Protein AF-A0A1V9X7P8-F1 (afdb_monomer)

Sequence (241 aa):
MTQGALEFGATEGKVNGVKNEVTIDDLRVKDIDGRLDGHELAVIGTHVDRRVIPGFMYRVRVTGSPDYLFDGQAMLLESVGRGYGKRITFESESYNEPRNYFYSDTAPEGYAFAPIAIRVGDQLDILPISGAAHGEKSCGRLQVINLTRPQHEIAMWLGDDSRTLWKSFEVHFTAKVLSATDLLLSCRVRSWTSIDCVGVCHVVRKRSSKRAEIDHVDLKAGSCLAGFRLVPPSSRHHHHL

Mean predicted aligned error: 9.69 Å

Radius of gyration: 25.54 Å; Cα contacts (8 Å, |Δi|>4): 514; chains: 1; bounding box: 53×63×97 Å

Foldseek 3Di:
DDDDDDDDDDDDDPDPDPPPPCDPVNVLVVQLVVQADQQWWFQAFQDGRPVPDAQFWWWKDQGPDPDTPPNRDTFGFQDFDDDRFTWTATDDPDPVDRPRIDTQHPRNNGMIIQTDQDDQFAKWFKAFDPPDPPPRDGFFMKGFHFFPDGKHWPDWDADPVSQKIKTKIWGKTKIATQQGHVVVVVLVHHHRDIFIFTWIWMWMDHNPDSHIHTAKTQTDPPGSSHRIIIGHPDPDPPPDD

Organism: NCBI:txid418985

Solvent-accessible surface area (backbone atoms only — not comparable to full-atom values): 13587 Å² total; per-residue (Å²): 139,79,91,84,89,82,88,81,86,82,83,84,77,86,75,86,76,81,82,77,81,76,48,74,65,59,55,51,51,58,58,37,59,79,60,50,58,100,43,43,39,58,28,36,37,73,50,62,40,87,81,76,50,63,22,40,30,30,28,38,27,42,38,91,50,94,52,42,46,76,87,58,44,68,39,42,28,65,41,75,44,76,73,57,55,23,41,40,32,36,62,53,97,45,86,91,65,64,73,43,56,52,43,28,47,74,45,91,55,15,33,33,35,33,48,52,85,79,53,71,68,46,56,32,26,33,24,54,49,91,88,54,99,70,58,86,49,69,36,28,30,33,29,29,70,40,72,75,49,83,34,31,79,76,47,74,48,67,42,97,81,71,50,31,41,37,38,32,24,42,41,34,31,33,28,35,25,70,39,53,37,74,70,32,45,75,66,71,42,49,57,70,41,75,44,61,43,38,30,40,37,32,33,37,26,46,68,93,45,72,52,47,40,63,61,35,29,48,39,36,87,86,25,82,54,46,67,31,30,36,28,58,60,78,81,73,77,80,78,79,126

Secondary structure (DSSP, 8-state):
-----------------------HHHHHHHHHHTTS-TT-EEEETTEE-TT--TTSEEEEEETTSS-BSGGG--EEEEEE-SSSS-EEEE--S-SSS---EEETTSSTT-EEEEEESS-TT-EEEEEEPBTBTTTT---EEEEEEEE-S--EEEEEEE-TTSS-EEEEEEEEEEEEEEEE-HHHHHTT--TT-EEEEEEEEEEEE-TT-SS-EEEEEEEPTTSTTTTEEEEPPP-------

pLDDT: mean 83.91, std 20.0, range [29.44, 98.5]

Structure (mmCIF, N/CA/C/O backbone):
data_AF-A0A1V9X7P8-F1
#
_entry.id   AF-A0A1V9X7P8-F1
#
loop_
_atom_site.group_PDB
_atom_site.id
_atom_site.type_symbol
_atom_site.label_atom_id
_atom_site.label_alt_id
_atom_site.label_comp_id
_atom_site.label_asym_id
_atom_site.label_entity_id
_atom_site.label_seq_id
_atom_site.pdbx_PDB_ins_code
_atom_site.Cartn_x
_atom_site.Cartn_y
_atom_site.Cartn_z
_atom_site.occupancy
_atom_site.B_iso_or_equiv
_atom_site.auth_seq_id
_atom_site.auth_comp_id
_atom_site.auth_asym_id
_atom_site.auth_atom_id
_atom_site.pdbx_PDB_model_num
ATOM 1 N N . MET A 1 1 ? -2.785 -40.661 70.568 1.00 33.31 1 MET A N 1
ATOM 2 C CA . MET A 1 1 ? -2.949 -41.854 69.708 1.00 33.31 1 MET A CA 1
ATOM 3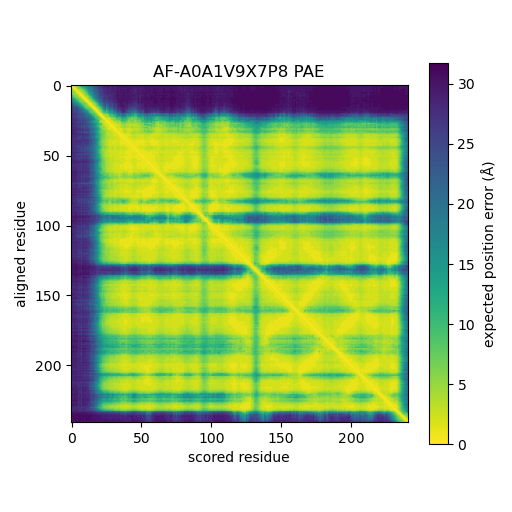 C C . MET A 1 1 ? -4.419 -42.242 69.808 1.00 33.31 1 MET A C 1
ATOM 5 O O . MET A 1 1 ? -4.857 -42.412 70.930 1.00 33.31 1 MET A O 1
ATOM 9 N N . THR A 1 2 ? -5.269 -42.263 68.783 1.00 34.16 2 THR A N 1
ATOM 10 C CA . THR A 1 2 ? -5.091 -42.225 67.321 1.00 34.16 2 THR A CA 1
ATOM 11 C C . THR A 1 2 ? -6.438 -41.796 66.709 1.00 34.16 2 THR A C 1
ATOM 13 O O . THR A 1 2 ? -7.486 -42.086 67.279 1.00 34.16 2 THR A O 1
ATOM 16 N N . GLN A 1 3 ? -6.397 -41.082 65.581 1.00 30.41 3 GLN A N 1
ATOM 17 C CA . GLN A 1 3 ? -7.548 -40.700 64.753 1.00 30.41 3 GLN A CA 1
ATOM 18 C C . GLN A 1 3 ? -8.226 -41.926 64.115 1.00 30.41 3 GLN A C 1
ATOM 20 O O . GLN A 1 3 ? -7.547 -42.889 63.768 1.00 30.41 3 GLN A O 1
ATOM 25 N N . GLY A 1 4 ? -9.537 -41.832 63.877 1.00 31.55 4 GLY A N 1
ATOM 26 C CA . GLY A 1 4 ? -10.282 -42.676 62.941 1.00 31.55 4 GLY A CA 1
ATOM 27 C C . GLY A 1 4 ? -11.172 -41.787 62.074 1.00 31.55 4 GLY A C 1
ATOM 28 O O . GLY A 1 4 ? -12.122 -41.193 62.578 1.00 31.55 4 GLY A O 1
ATOM 29 N N . ALA A 1 5 ? -10.806 -41.640 60.802 1.00 32.22 5 ALA A N 1
ATOM 30 C CA . ALA A 1 5 ? -11.560 -40.917 59.785 1.00 32.22 5 ALA A CA 1
ATOM 31 C C . ALA A 1 5 ? -12.696 -41.794 59.229 1.00 32.22 5 ALA A C 1
ATOM 33 O O . ALA A 1 5 ? -12.523 -43.002 59.076 1.00 32.22 5 ALA A O 1
ATOM 34 N N . LEU A 1 6 ? -13.829 -41.175 58.899 1.00 32.50 6 LEU A N 1
ATOM 35 C CA . LEU A 1 6 ? -14.902 -41.765 58.098 1.00 32.50 6 LEU A CA 1
ATOM 36 C C . LEU A 1 6 ? -15.114 -40.875 56.869 1.00 32.50 6 LEU A C 1
ATOM 38 O O . LEU A 1 6 ? -15.345 -39.671 56.988 1.00 32.50 6 LEU A O 1
ATOM 42 N N . GLU A 1 7 ? -14.945 -41.492 55.704 1.00 30.88 7 GLU A N 1
ATOM 43 C CA . GLU A 1 7 ? -15.006 -40.899 54.372 1.00 30.88 7 GLU A CA 1
ATOM 44 C C . GLU A 1 7 ? -16.448 -40.560 53.969 1.00 30.88 7 GLU A C 1
ATOM 46 O O . GLU A 1 7 ? -17.364 -41.358 54.167 1.00 30.88 7 GLU A O 1
ATOM 51 N N . PHE A 1 8 ? -16.642 -39.401 53.335 1.00 33.66 8 PHE A N 1
ATOM 52 C CA . PHE A 1 8 ? -17.863 -39.077 52.598 1.00 33.66 8 PHE A CA 1
ATOM 53 C C . PHE A 1 8 ? -17.561 -39.137 51.100 1.00 33.66 8 PHE A C 1
ATOM 55 O O . PHE A 1 8 ? -16.751 -38.365 50.587 1.00 33.66 8 PHE A O 1
ATOM 62 N N . GLY A 1 9 ? -18.203 -40.083 50.413 1.00 30.05 9 GLY A N 1
ATOM 63 C CA . GLY A 1 9 ? -18.074 -40.281 48.973 1.00 30.05 9 GLY A CA 1
ATOM 64 C C . GLY A 1 9 ? -18.600 -39.082 48.185 1.00 30.05 9 GLY A C 1
ATOM 65 O O . GLY A 1 9 ? -19.739 -38.652 48.364 1.00 30.05 9 GLY A O 1
ATOM 66 N N . ALA A 1 10 ? -17.764 -38.556 47.291 1.00 30.95 10 ALA A N 1
ATOM 67 C CA . ALA A 1 10 ? -18.152 -37.551 46.316 1.00 30.95 10 ALA A CA 1
ATOM 68 C C . ALA A 1 10 ? -18.908 -38.222 45.159 1.00 30.95 10 ALA A C 1
ATOM 70 O O . ALA A 1 10 ? -18.344 -39.009 44.401 1.00 30.95 10 ALA A O 1
ATOM 71 N N . THR A 1 11 ? -20.191 -37.906 45.001 1.00 36.59 11 THR A N 1
ATOM 72 C CA . THR A 1 11 ? -20.933 -38.187 43.768 1.00 36.59 11 THR A CA 1
ATOM 73 C C . THR A 1 11 ? -20.514 -37.186 42.692 1.00 36.59 11 THR A C 1
ATOM 75 O O . THR A 1 11 ? -20.880 -36.012 42.753 1.00 36.59 11 THR A O 1
ATOM 78 N N . GLU A 1 12 ? -19.749 -37.651 41.704 1.00 32.97 12 GLU A N 1
ATOM 79 C CA . GLU A 1 12 ? -19.421 -36.901 40.489 1.00 32.97 12 GLU A CA 1
ATOM 80 C C . GLU A 1 12 ? -20.670 -36.709 39.614 1.00 32.97 12 GLU A C 1
ATOM 82 O O . GLU A 1 12 ? -21.075 -37.585 38.850 1.00 32.97 12 GLU A O 1
ATOM 87 N N . GLY A 1 13 ? -21.273 -35.523 39.686 1.00 33.22 13 GLY A N 1
ATOM 88 C CA . GLY A 1 13 ? -22.162 -35.030 38.640 1.00 33.22 13 GLY A CA 1
ATOM 89 C C . GLY A 1 13 ? -21.337 -34.472 37.481 1.00 33.22 13 GLY A C 1
ATOM 90 O O . GLY A 1 13 ? -20.877 -33.334 37.542 1.00 33.22 13 GLY A O 1
ATOM 91 N N . LYS A 1 14 ? -21.154 -35.250 36.406 1.00 34.31 14 LYS A N 1
ATOM 92 C CA . LYS A 1 14 ? -20.635 -34.738 35.126 1.00 34.31 14 LYS A CA 1
ATOM 93 C C . LYS A 1 14 ? -21.666 -33.801 34.492 1.00 34.31 14 LYS A C 1
ATOM 95 O O . LYS A 1 14 ? -22.560 -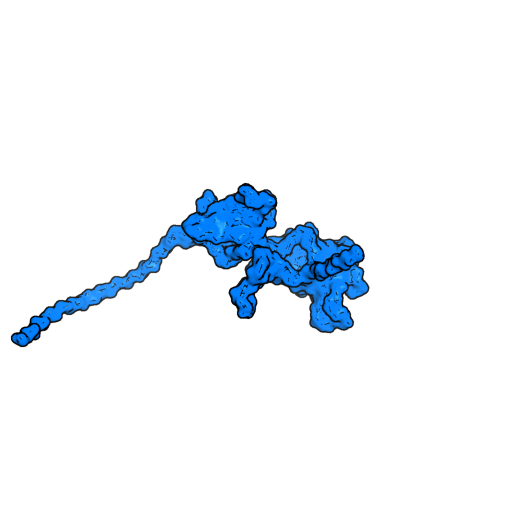34.239 33.773 1.00 34.31 14 LYS A O 1
ATOM 100 N N . VAL A 1 15 ? -21.520 -32.502 34.733 1.00 38.62 15 VAL A N 1
ATOM 101 C CA . VAL A 1 15 ? -22.172 -31.465 33.929 1.00 38.62 15 VAL A CA 1
ATOM 102 C C . VAL A 1 15 ? -21.296 -31.223 32.701 1.00 38.62 15 VAL A C 1
ATOM 104 O O . VAL A 1 15 ? -20.232 -30.615 32.793 1.00 38.62 15 VAL A O 1
ATOM 107 N N . ASN A 1 16 ? -21.736 -31.714 31.541 1.00 37.78 16 ASN A N 1
ATOM 108 C CA . ASN A 1 16 ? -21.173 -31.331 30.246 1.00 37.78 16 ASN A CA 1
ATOM 109 C C . ASN A 1 16 ? -21.500 -29.852 29.985 1.00 37.78 16 ASN A C 1
ATOM 111 O O . ASN A 1 16 ? -22.535 -29.519 29.412 1.00 37.78 16 ASN A O 1
ATOM 115 N N . GLY A 1 17 ? -20.630 -28.956 30.447 1.00 35.34 17 GLY A N 1
ATOM 116 C CA . GLY A 1 17 ? -20.721 -27.530 30.167 1.00 35.34 17 GLY A CA 1
ATOM 117 C C . GLY A 1 17 ? -20.281 -27.231 28.738 1.00 35.34 17 GLY A C 1
ATOM 118 O O . GLY A 1 17 ? -19.088 -27.112 28.469 1.00 35.34 17 GLY A O 1
ATOM 119 N N . VAL A 1 18 ? -21.234 -27.060 27.823 1.00 44.12 18 VAL A N 1
ATOM 120 C CA . VAL A 1 18 ? -20.979 -26.342 26.568 1.00 44.12 18 VAL A CA 1
ATOM 121 C C . VAL A 1 18 ? -20.842 -24.861 26.925 1.00 44.12 18 VAL A C 1
ATOM 123 O O . VAL A 1 18 ? -21.832 -24.140 27.018 1.00 44.12 18 VAL A O 1
ATOM 126 N N . LYS A 1 19 ? -19.614 -24.398 27.177 1.00 42.41 19 LYS A N 1
ATOM 127 C CA . LYS A 1 19 ? -19.312 -22.964 27.271 1.00 42.41 19 LYS A CA 1
ATOM 128 C C . LYS A 1 19 ? -19.236 -22.375 25.864 1.00 42.41 19 LYS A C 1
ATOM 130 O O . LYS A 1 19 ? -18.156 -22.255 25.302 1.00 42.41 19 LYS A O 1
ATOM 135 N N . ASN A 1 20 ? -20.383 -21.991 25.319 1.00 46.31 20 ASN A N 1
ATOM 136 C CA . ASN A 1 20 ? -20.441 -21.040 24.211 1.00 46.31 20 ASN A CA 1
ATOM 137 C C . ASN A 1 20 ? -20.837 -19.664 24.767 1.00 46.31 20 ASN A C 1
ATOM 139 O O . ASN A 1 20 ? -21.919 -19.158 24.481 1.00 46.31 20 ASN A O 1
ATOM 143 N N . GLU A 1 21 ? -19.977 -19.070 25.598 1.00 47.59 21 GLU A N 1
ATOM 144 C CA . GLU A 1 21 ? -20.062 -17.635 25.889 1.00 47.59 21 GLU A CA 1
ATOM 145 C C . GLU A 1 21 ? -19.500 -16.898 24.672 1.00 47.59 21 GLU A C 1
ATOM 147 O O . GLU A 1 21 ? -18.290 -16.772 24.504 1.00 47.59 21 GLU A O 1
ATOM 152 N N . VAL A 1 22 ? -20.387 -16.481 23.768 1.00 54.56 22 VAL A N 1
ATOM 153 C CA . VAL A 1 22 ? -20.023 -15.559 22.690 1.00 54.56 22 VAL A CA 1
ATOM 154 C C . VAL A 1 22 ? -19.861 -14.181 23.325 1.00 54.56 22 VAL A C 1
ATOM 156 O O . VAL A 1 22 ? -20.812 -13.658 23.910 1.00 54.56 22 VAL A O 1
ATOM 159 N N . THR A 1 23 ? -18.666 -13.597 23.243 1.00 66.38 23 THR A N 1
ATOM 160 C CA . THR A 1 23 ? -18.420 -12.264 23.806 1.00 66.38 23 THR A CA 1
ATOM 161 C C . THR A 1 23 ? -19.119 -11.217 22.934 1.00 66.38 23 THR A C 1
ATOM 163 O O . THR A 1 23 ? -19.259 -11.403 21.726 1.00 66.38 23 THR A O 1
ATOM 166 N N . ILE A 1 24 ? -19.547 -10.090 23.513 1.00 66.56 24 ILE A N 1
ATOM 167 C CA . ILE A 1 24 ? -20.148 -8.975 22.754 1.00 66.56 24 ILE A CA 1
ATOM 168 C C . ILE A 1 24 ? -19.246 -8.561 21.580 1.00 66.56 24 ILE A C 1
ATOM 170 O O . ILE A 1 24 ? -19.739 -8.338 20.477 1.00 66.56 24 ILE A O 1
ATOM 174 N N . ASP A 1 25 ? -17.930 -8.534 21.787 1.00 68.62 25 ASP A N 1
ATOM 175 C CA . ASP A 1 25 ? -16.967 -8.219 20.731 1.00 68.62 25 ASP A CA 1
ATOM 176 C C . ASP A 1 25 ? -16.959 -9.264 19.603 1.00 68.62 25 ASP A C 1
ATOM 178 O O . ASP A 1 25 ? -16.873 -8.881 18.442 1.00 68.62 25 ASP A O 1
ATOM 182 N N . ASP A 1 26 ? -17.157 -10.555 19.889 1.00 72.62 26 ASP A N 1
ATOM 183 C CA . ASP A 1 26 ? -17.216 -11.597 18.851 1.00 72.62 26 ASP A CA 1
ATOM 184 C C . ASP A 1 26 ? -18.435 -11.418 17.932 1.00 72.62 26 ASP A C 1
ATOM 186 O O . ASP A 1 26 ? -18.369 -11.700 16.734 1.00 72.62 26 ASP A O 1
ATOM 190 N N . LEU A 1 27 ? -19.558 -10.938 18.479 1.00 74.88 27 LEU A N 1
ATOM 191 C CA . LEU A 1 27 ? -20.749 -10.606 17.690 1.00 74.88 27 LEU A CA 1
ATOM 192 C C . LEU A 1 27 ? -20.509 -9.372 16.819 1.00 74.88 27 LEU A C 1
ATOM 194 O O . LEU A 1 27 ? -20.860 -9.379 15.642 1.00 74.88 27 LEU A O 1
ATOM 198 N N . ARG A 1 28 ? -19.872 -8.337 17.379 1.00 78.31 28 ARG A N 1
ATOM 199 C CA . ARG A 1 28 ? -19.536 -7.105 16.650 1.00 78.31 28 ARG A CA 1
ATOM 200 C C . ARG A 1 28 ? -18.539 -7.354 15.523 1.00 78.31 28 ARG A C 1
ATOM 202 O O . ARG A 1 28 ? -18.688 -6.772 14.455 1.00 78.31 28 ARG A O 1
ATOM 209 N N . VAL A 1 29 ? -17.562 -8.236 15.740 1.00 82.38 29 VAL A N 1
ATOM 210 C CA . VAL A 1 29 ? -16.584 -8.640 14.718 1.00 82.38 29 VAL A CA 1
ATOM 211 C C . VAL A 1 29 ? -17.271 -9.362 13.557 1.00 82.38 29 VAL A C 1
ATOM 213 O O . VAL A 1 29 ? -17.059 -9.016 12.401 1.00 82.38 29 VAL A O 1
ATOM 216 N N . LYS A 1 30 ? -18.179 -10.303 13.839 1.00 83.50 30 LYS A N 1
ATOM 217 C CA . LYS A 1 30 ? -18.940 -10.977 12.772 1.00 83.50 30 LYS A CA 1
ATOM 218 C C . LYS A 1 30 ? -19.823 -10.013 11.975 1.00 83.50 30 LYS A C 1
ATOM 220 O O . LYS A 1 30 ? -19.965 -10.172 10.767 1.00 83.50 30 LYS A O 1
ATOM 225 N N . ASP A 1 31 ? -20.418 -9.032 12.649 1.00 85.12 31 ASP A N 1
ATOM 226 C CA . ASP A 1 31 ? -21.278 -8.028 12.019 1.00 85.12 31 ASP A CA 1
ATOM 227 C C . ASP A 1 31 ? -20.491 -7.029 11.152 1.00 85.12 31 ASP A C 1
ATOM 229 O O . ASP A 1 31 ? -20.930 -6.657 10.061 1.00 85.12 31 ASP A O 1
ATOM 233 N N . ILE A 1 32 ? -19.308 -6.583 11.595 1.00 89.50 32 ILE A N 1
ATOM 234 C CA . ILE A 1 32 ? -18.446 -5.732 10.763 1.00 89.50 32 ILE A CA 1
ATOM 235 C C . ILE A 1 32 ? -17.902 -6.504 9.555 1.00 89.50 32 ILE A C 1
ATOM 237 O O . ILE A 1 32 ? -17.960 -5.964 8.455 1.00 89.50 32 ILE A O 1
ATOM 241 N N . ASP A 1 33 ? -17.480 -7.764 9.713 1.00 84.81 33 ASP A N 1
ATOM 242 C CA . ASP A 1 33 ? -16.908 -8.574 8.625 1.00 84.81 33 ASP A CA 1
ATOM 243 C C . ASP A 1 33 ? -17.871 -8.741 7.438 1.00 84.81 33 ASP A C 1
ATOM 245 O O . ASP A 1 33 ? -17.445 -8.728 6.285 1.00 84.81 33 ASP A O 1
ATOM 249 N N . GLY A 1 34 ? -19.183 -8.817 7.691 1.00 87.06 34 GLY A N 1
ATOM 250 C CA . GLY A 1 34 ? -20.205 -8.864 6.638 1.00 87.06 34 GLY A CA 1
ATOM 251 C C . GLY A 1 34 ? -20.359 -7.570 5.822 1.00 87.06 34 GLY A C 1
ATOM 252 O O . GLY A 1 34 ? -21.093 -7.558 4.835 1.00 87.06 34 GLY A O 1
ATOM 253 N N . ARG A 1 35 ? -19.699 -6.479 6.231 1.00 90.25 35 ARG A N 1
ATOM 254 C CA . ARG A 1 35 ? -19.783 -5.131 5.636 1.00 90.25 35 ARG A CA 1
ATOM 255 C C . ARG A 1 35 ? -18.434 -4.603 5.126 1.00 90.25 35 ARG A C 1
ATOM 257 O O . ARG A 1 35 ? -18.351 -3.441 4.706 1.00 90.25 35 ARG A O 1
ATOM 264 N N . LEU A 1 36 ? -17.386 -5.422 5.201 1.00 93.81 36 LEU A N 1
ATOM 265 C CA . LEU A 1 36 ? -16.057 -5.113 4.682 1.00 93.81 36 LEU A CA 1
ATOM 266 C C . LEU A 1 36 ? -15.921 -5.567 3.231 1.00 93.81 36 LEU A C 1
ATOM 268 O O . LEU A 1 36 ? -16.393 -6.639 2.849 1.00 93.81 36 LEU A O 1
ATOM 272 N N . ASP A 1 37 ? -15.197 -4.784 2.439 1.00 93.62 37 ASP A N 1
ATOM 273 C CA . ASP A 1 37 ? -14.683 -5.270 1.166 1.00 93.62 37 ASP A CA 1
ATOM 274 C C . ASP A 1 37 ? -13.518 -6.240 1.415 1.00 93.62 37 ASP A C 1
ATOM 276 O O . ASP A 1 37 ? -12.777 -6.114 2.386 1.00 93.62 37 ASP A O 1
ATOM 280 N N . GLY A 1 38 ? -13.268 -7.177 0.494 1.00 93.75 38 GLY A N 1
ATOM 281 C CA . GLY A 1 38 ? -12.248 -8.229 0.676 1.00 93.75 38 GLY A CA 1
ATOM 282 C C . GLY A 1 38 ? -10.786 -7.757 0.806 1.00 93.75 38 GLY A C 1
ATOM 283 O O . GLY A 1 38 ? -9.888 -8.584 0.953 1.00 93.75 38 GLY A O 1
ATOM 284 N N . HIS A 1 39 ? -10.522 -6.454 0.707 1.00 95.94 39 HIS A N 1
ATOM 285 C CA . HIS A 1 39 ? -9.210 -5.843 0.945 1.00 95.94 39 HIS A CA 1
ATOM 286 C C . HIS A 1 39 ? -9.116 -5.130 2.301 1.00 95.94 39 HIS A C 1
ATOM 288 O O . HIS A 1 39 ? -8.026 -4.722 2.699 1.00 95.94 39 HIS A O 1
ATOM 294 N N . GLU A 1 40 ? -10.240 -4.941 2.987 1.00 97.12 40 GLU A N 1
ATOM 295 C CA . GLU A 1 40 ? -10.336 -4.140 4.199 1.00 97.12 40 GLU A CA 1
ATOM 296 C C . GLU A 1 40 ? -10.154 -4.987 5.460 1.00 97.12 40 GLU A C 1
ATOM 298 O O . GLU A 1 40 ? -10.378 -6.198 5.477 1.00 97.12 40 GLU A O 1
ATOM 303 N N . LEU A 1 41 ? -9.718 -4.322 6.528 1.00 97.00 41 LEU A N 1
ATOM 304 C CA . LEU A 1 41 ? -9.404 -4.918 7.820 1.00 97.00 41 LEU A CA 1
ATOM 305 C C . LEU A 1 41 ? -10.305 -4.315 8.904 1.00 97.00 41 LEU A C 1
ATOM 307 O O . LEU A 1 41 ? -10.464 -3.092 8.966 1.00 97.00 41 LEU A O 1
ATOM 311 N N . ALA A 1 42 ? -10.865 -5.166 9.763 1.00 96.50 42 ALA A N 1
ATOM 312 C CA . ALA A 1 42 ? -11.811 -4.768 10.801 1.00 96.50 42 ALA A CA 1
ATOM 313 C C . ALA A 1 42 ? -11.131 -4.050 11.979 1.00 96.50 42 ALA A C 1
ATOM 315 O O . ALA A 1 42 ? -10.165 -4.551 12.562 1.00 96.50 42 ALA A O 1
ATOM 316 N N . VAL A 1 43 ? -11.693 -2.916 12.406 1.00 96.56 43 VAL A N 1
ATOM 317 C CA . VAL A 1 43 ? -11.366 -2.269 13.686 1.00 96.56 43 VAL A CA 1
ATOM 318 C C . VAL A 1 43 ? -12.657 -1.824 14.372 1.00 96.56 43 VAL A C 1
ATOM 320 O O . VAL A 1 43 ? -13.348 -0.941 13.874 1.00 96.56 43 VAL A O 1
ATOM 323 N N . ILE A 1 44 ? -12.993 -2.422 15.518 1.00 94.69 44 ILE A N 1
ATOM 324 C CA . ILE A 1 44 ? -14.238 -2.143 16.249 1.00 94.69 44 ILE A CA 1
ATOM 325 C C . ILE A 1 44 ? -14.102 -2.470 17.736 1.00 94.69 44 ILE A C 1
ATOM 327 O O . ILE A 1 44 ? -13.696 -3.571 18.103 1.00 94.69 44 ILE A O 1
ATOM 331 N N . GLY A 1 45 ? -14.474 -1.534 18.611 1.00 91.00 45 GLY A N 1
ATOM 332 C CA . GLY A 1 45 ? -14.441 -1.765 20.056 1.00 91.00 45 GLY A CA 1
ATOM 333 C C . GLY A 1 45 ? -13.043 -2.177 20.517 1.00 91.00 45 GLY A C 1
ATOM 334 O O . GLY A 1 45 ? -12.069 -1.473 20.253 1.00 91.00 45 GLY A O 1
ATOM 335 N N . THR A 1 46 ? -12.919 -3.340 21.157 1.00 91.25 46 THR A N 1
ATOM 336 C CA . THR A 1 46 ? -11.609 -3.861 21.581 1.00 91.25 46 THR A CA 1
ATOM 337 C C . THR A 1 46 ? -10.843 -4.590 20.474 1.00 91.25 46 THR A C 1
ATOM 339 O O . THR A 1 46 ? -9.635 -4.821 20.615 1.00 91.25 46 THR A O 1
ATOM 342 N N . HIS A 1 47 ? -11.523 -4.932 19.378 1.00 92.94 47 HIS A N 1
ATOM 343 C CA . HIS A 1 47 ? -10.975 -5.691 18.270 1.00 92.94 47 HIS A CA 1
ATOM 344 C C . HIS A 1 47 ? -10.240 -4.789 17.276 1.00 92.94 47 HIS A C 1
ATOM 346 O O . HIS A 1 47 ? -10.760 -3.785 16.790 1.00 92.94 47 HIS A O 1
ATOM 352 N N . VAL A 1 48 ? -9.024 -5.201 16.936 1.00 95.94 48 VAL A N 1
ATOM 353 C CA . VAL A 1 48 ? -8.208 -4.646 15.857 1.00 95.94 48 VAL A CA 1
ATOM 354 C C . VAL A 1 48 ? -7.672 -5.851 15.096 1.00 95.94 48 VAL A C 1
ATOM 356 O O . VAL A 1 48 ? -7.008 -6.694 15.712 1.00 95.94 48 VAL A O 1
ATOM 359 N N . ASP A 1 49 ? -7.965 -5.958 13.797 1.00 96.44 49 ASP A N 1
ATOM 360 C CA . ASP A 1 49 ? -7.407 -7.020 12.955 1.00 96.44 49 ASP A CA 1
ATOM 361 C C . ASP A 1 49 ? -5.881 -7.040 13.135 1.00 96.44 49 ASP A C 1
ATOM 363 O O . ASP A 1 49 ? -5.211 -6.006 13.115 1.00 96.44 49 ASP A O 1
ATOM 367 N N . ARG A 1 50 ? -5.311 -8.232 13.340 1.00 95.50 50 ARG A N 1
ATOM 368 C CA . ARG A 1 50 ? -3.881 -8.417 13.642 1.00 95.50 50 ARG A CA 1
ATOM 369 C C . ARG A 1 50 ? -2.960 -7.900 12.535 1.00 95.50 50 ARG A C 1
ATOM 371 O O . ARG A 1 50 ? -1.780 -7.671 12.793 1.00 95.50 50 ARG A O 1
ATOM 378 N N . ARG A 1 51 ? -3.482 -7.733 11.320 1.00 96.50 51 ARG A N 1
ATOM 379 C CA . ARG A 1 51 ? -2.788 -7.134 10.181 1.00 96.50 51 ARG A CA 1
ATOM 380 C C . ARG A 1 51 ? -2.765 -5.607 10.261 1.00 96.50 51 ARG A C 1
ATOM 382 O O . ARG A 1 51 ? -1.915 -5.001 9.624 1.00 96.50 51 ARG A O 1
ATOM 389 N N . VAL A 1 52 ? -3.595 -4.949 11.069 1.00 97.88 52 VAL A N 1
ATOM 390 C CA . VAL A 1 52 ? -3.517 -3.495 11.294 1.00 97.88 52 VAL A CA 1
ATOM 391 C C . VAL A 1 52 ? -2.341 -3.189 12.224 1.00 97.88 52 VAL A C 1
ATOM 393 O O . VAL A 1 52 ? -2.445 -3.200 13.449 1.00 97.88 52 VAL A O 1
ATOM 396 N N . ILE A 1 53 ? -1.181 -2.935 11.618 1.00 96.75 53 ILE A N 1
ATOM 397 C CA . ILE A 1 53 ? 0.089 -2.722 12.320 1.00 96.75 53 ILE A CA 1
ATOM 398 C C . ILE A 1 53 ? 0.610 -1.300 12.078 1.00 96.75 53 ILE A C 1
ATOM 400 O O . ILE A 1 53 ? 0.612 -0.848 10.926 1.00 96.75 53 ILE A O 1
ATOM 404 N N . PRO A 1 54 ? 1.093 -0.607 13.130 1.00 97.25 54 PRO A N 1
ATOM 405 C CA . PRO A 1 54 ? 1.779 0.668 12.992 1.00 97.25 54 PRO A CA 1
ATOM 406 C C . PRO A 1 54 ? 2.985 0.642 12.048 1.00 97.25 54 PRO A C 1
ATOM 408 O O . PRO A 1 54 ? 3.719 -0.342 11.935 1.00 97.25 54 PRO A O 1
ATOM 411 N N . GLY A 1 55 ? 3.208 1.776 11.400 1.00 97.31 55 GLY A N 1
ATOM 412 C CA . GLY A 1 55 ? 4.233 2.004 10.397 1.00 97.31 55 GLY A CA 1
ATOM 413 C C . GLY A 1 55 ? 3.823 1.639 8.975 1.00 97.31 55 GLY A C 1
ATOM 414 O O . GLY A 1 55 ? 4.643 1.771 8.077 1.00 97.31 55 GLY A O 1
ATOM 415 N N . PHE A 1 56 ? 2.576 1.235 8.744 1.00 98.06 56 PHE A N 1
ATOM 416 C CA . PHE A 1 56 ? 2.014 1.032 7.406 1.00 98.06 56 PHE A CA 1
ATOM 417 C C . PHE A 1 56 ? 0.922 2.063 7.131 1.00 98.06 56 PHE A C 1
ATOM 419 O O . PHE A 1 56 ? 0.364 2.647 8.062 1.00 98.06 56 PHE A O 1
ATOM 426 N N . MET A 1 57 ? 0.646 2.310 5.853 1.00 97.88 57 MET A N 1
ATOM 427 C CA . MET A 1 57 ? -0.375 3.266 5.439 1.00 97.88 57 MET A CA 1
ATOM 428 C C . MET A 1 57 ? -1.722 2.580 5.262 1.00 97.88 57 MET A C 1
ATOM 430 O O . MET A 1 57 ? -1.802 1.491 4.690 1.00 97.88 57 MET A O 1
ATOM 434 N N . TYR A 1 58 ? -2.775 3.250 5.721 1.00 98.25 58 TYR A N 1
ATOM 435 C CA . TYR A 1 58 ? -4.149 2.801 5.554 1.00 98.25 58 TYR A CA 1
ATOM 436 C C . TYR A 1 58 ? -5.024 3.974 5.142 1.00 98.25 58 TYR A C 1
ATOM 438 O O . TYR A 1 58 ? -4.854 5.095 5.623 1.00 98.25 58 TYR A O 1
ATOM 446 N N . ARG A 1 59 ? -5.989 3.699 4.273 1.00 97.06 59 ARG A N 1
ATOM 447 C CA . ARG A 1 59 ? -7.150 4.555 4.066 1.00 97.06 59 ARG A CA 1
ATOM 448 C C . ARG A 1 59 ? -8.279 4.018 4.941 1.00 97.06 59 ARG A C 1
ATOM 450 O O . ARG A 1 59 ? -8.498 2.809 4.965 1.00 97.06 59 ARG A O 1
ATOM 457 N N . VAL A 1 60 ? -8.972 4.892 5.665 1.00 97.56 60 VAL A N 1
ATOM 458 C CA . VAL A 1 60 ? -9.958 4.477 6.675 1.00 97.56 60 VAL A CA 1
ATOM 459 C C . VAL A 1 60 ? -11.324 5.055 6.349 1.00 97.56 60 VAL A C 1
ATOM 461 O O . VAL A 1 60 ? -11.432 6.252 6.099 1.00 97.56 60 VAL A O 1
ATOM 464 N N . ARG A 1 61 ? -12.363 4.223 6.402 1.00 96.12 61 ARG A N 1
ATOM 465 C CA . ARG A 1 61 ? -13.765 4.661 6.372 1.00 96.12 61 ARG A CA 1
ATOM 466 C C . ARG A 1 61 ? -14.533 4.125 7.567 1.00 96.12 61 ARG A C 1
ATOM 468 O O . ARG A 1 61 ? -14.135 3.126 8.169 1.00 96.12 61 ARG A O 1
ATOM 475 N N . VAL A 1 62 ? -15.646 4.775 7.883 1.00 95.38 62 VAL A N 1
ATOM 476 C CA . VAL A 1 62 ? -16.633 4.217 8.813 1.00 95.38 62 VAL A CA 1
ATOM 477 C C . VAL A 1 62 ? -17.367 3.077 8.105 1.00 95.38 62 VAL A C 1
ATOM 479 O O . VAL A 1 62 ? -17.809 3.223 6.962 1.00 95.38 62 VAL A O 1
ATOM 482 N N . THR A 1 63 ? -17.481 1.918 8.752 1.00 93.06 63 THR A N 1
ATOM 483 C CA . THR A 1 63 ? -18.153 0.772 8.131 1.00 93.06 63 THR A CA 1
ATOM 484 C C . THR A 1 63 ? -19.636 1.073 7.918 1.00 93.06 63 THR A C 1
ATOM 486 O O . THR A 1 63 ? -20.287 1.690 8.754 1.00 93.06 63 THR A O 1
ATOM 489 N N . GLY A 1 64 ? -20.192 0.647 6.781 1.00 83.38 64 GLY A N 1
ATOM 490 C CA . GLY A 1 64 ? -21.584 0.942 6.417 1.00 83.38 64 GLY A CA 1
ATOM 491 C C . GLY A 1 64 ? -21.849 2.389 5.977 1.00 83.38 64 GLY A C 1
ATOM 492 O O . GLY A 1 64 ? -22.988 2.703 5.645 1.00 83.38 64 GLY A O 1
ATOM 493 N N . SER A 1 65 ? -20.821 3.244 5.921 1.00 87.12 65 SER A N 1
ATOM 494 C CA . SER A 1 65 ? -20.892 4.602 5.371 1.00 87.12 65 SER A CA 1
ATOM 495 C C . SER A 1 65 ? -19.936 4.764 4.173 1.00 87.12 65 SER A C 1
ATOM 497 O O . SER A 1 65 ? -18.900 4.086 4.123 1.00 87.12 65 SER A O 1
ATOM 499 N N . PRO A 1 66 ? -20.248 5.646 3.198 1.00 83.06 66 PRO A N 1
ATOM 500 C CA . PRO A 1 66 ? -19.274 6.110 2.208 1.00 83.06 66 PRO A CA 1
ATOM 501 C C . PRO A 1 66 ? -18.211 7.057 2.796 1.00 83.06 66 PRO A C 1
ATOM 503 O O . PRO A 1 66 ? -17.257 7.400 2.099 1.00 83.06 66 PRO A O 1
ATOM 506 N N . ASP A 1 67 ? -18.369 7.495 4.048 1.00 88.44 67 ASP A N 1
ATOM 507 C CA . ASP A 1 67 ? -17.511 8.504 4.661 1.00 88.44 67 ASP A CA 1
ATOM 508 C C . ASP A 1 67 ? -16.131 7.943 5.002 1.00 88.44 67 ASP A C 1
ATOM 510 O O . ASP A 1 67 ? -15.960 7.078 5.873 1.00 88.44 67 ASP A O 1
ATOM 514 N N . TYR A 1 68 ? -15.123 8.498 4.337 1.00 94.38 68 TYR A N 1
ATOM 515 C CA . TYR A 1 68 ? -13.730 8.279 4.679 1.00 94.38 68 TYR A CA 1
ATOM 516 C C . TYR A 1 68 ? -13.252 9.304 5.705 1.00 94.38 68 TYR A C 1
ATOM 518 O O . TYR A 1 68 ? -13.558 10.493 5.615 1.00 94.38 68 TYR A O 1
ATOM 526 N N . LEU A 1 69 ? -12.431 8.851 6.650 1.00 94.31 69 LEU A N 1
ATOM 527 C CA . LEU A 1 69 ? -11.645 9.754 7.482 1.00 94.31 69 LEU A CA 1
ATOM 528 C C . LEU A 1 69 ? -10.509 10.372 6.654 1.00 94.31 69 LEU A C 1
ATOM 530 O O . LEU A 1 69 ? -10.099 9.824 5.627 1.00 94.31 69 LEU A O 1
ATOM 534 N N . PHE A 1 70 ? -9.985 11.502 7.135 1.00 92.25 70 PHE A N 1
ATOM 535 C CA . PHE A 1 70 ? -8.818 12.184 6.558 1.00 92.25 70 PHE A CA 1
ATOM 536 C C . PHE A 1 70 ? -8.985 12.512 5.066 1.00 92.25 70 PHE A C 1
ATOM 538 O O . PHE A 1 70 ? -8.067 12.307 4.276 1.00 92.25 70 PHE A O 1
ATOM 545 N N . ASP A 1 71 ? -10.181 12.946 4.660 1.00 90.31 71 ASP A N 1
ATOM 546 C CA . ASP A 1 71 ? -10.513 13.286 3.269 1.00 90.31 71 ASP A CA 1
ATOM 547 C C . ASP A 1 71 ? -10.218 12.149 2.269 1.00 90.31 71 ASP A C 1
ATOM 549 O O . ASP A 1 71 ? -9.831 12.371 1.117 1.00 90.31 71 ASP A O 1
ATOM 553 N N . GLY A 1 72 ? -10.342 10.896 2.722 1.00 92.06 72 GLY A N 1
ATOM 554 C CA . GLY A 1 72 ? -10.043 9.721 1.903 1.00 92.06 72 GLY A CA 1
ATOM 555 C C . GLY A 1 72 ? -8.558 9.486 1.647 1.00 92.06 72 GLY A C 1
ATOM 556 O O . GLY A 1 72 ? -8.219 8.593 0.864 1.00 92.06 72 GLY A O 1
ATOM 557 N N . GLN A 1 73 ? -7.668 10.242 2.291 1.00 92.94 73 GLN A N 1
ATOM 558 C CA . GLN A 1 73 ? -6.230 10.064 2.148 1.00 92.94 73 GLN A CA 1
ATOM 559 C C . GLN A 1 73 ? -5.741 8.831 2.907 1.00 92.94 73 GLN A C 1
ATOM 561 O O . GLN A 1 73 ? -6.229 8.469 3.980 1.00 92.94 73 GLN A O 1
ATOM 566 N N . ALA A 1 74 ? -4.744 8.171 2.323 1.00 95.19 74 ALA A N 1
ATOM 567 C CA . ALA A 1 74 ? -4.025 7.101 2.989 1.00 95.19 74 ALA A CA 1
ATOM 568 C C . ALA A 1 74 ? -2.982 7.707 3.929 1.00 95.19 74 ALA A C 1
ATOM 570 O O . ALA A 1 74 ? -2.067 8.392 3.473 1.00 95.19 74 ALA A O 1
ATOM 571 N N . MET A 1 75 ? -3.099 7.416 5.220 1.00 95.81 75 MET A N 1
ATOM 572 C CA . MET A 1 75 ? -2.247 7.987 6.260 1.00 95.81 75 MET A CA 1
ATOM 573 C C . MET A 1 75 ? -1.420 6.885 6.926 1.00 95.81 75 MET A C 1
ATOM 575 O O . MET A 1 75 ? -1.880 5.749 7.076 1.00 95.81 75 MET A O 1
ATOM 579 N N . LEU A 1 76 ? -0.193 7.201 7.342 1.00 97.00 76 LEU A N 1
ATOM 580 C CA . LEU A 1 76 ? 0.637 6.300 8.144 1.00 97.00 76 LEU A CA 1
ATOM 581 C C . LEU A 1 76 ? 0.011 6.082 9.525 1.00 97.00 76 LEU A C 1
ATOM 583 O O . LEU A 1 76 ? -0.169 7.034 10.280 1.00 97.00 76 LEU A O 1
ATOM 587 N N . LEU A 1 77 ? -0.270 4.831 9.887 1.00 97.88 77 LEU A N 1
ATOM 588 C CA . LEU A 1 77 ? -0.683 4.480 11.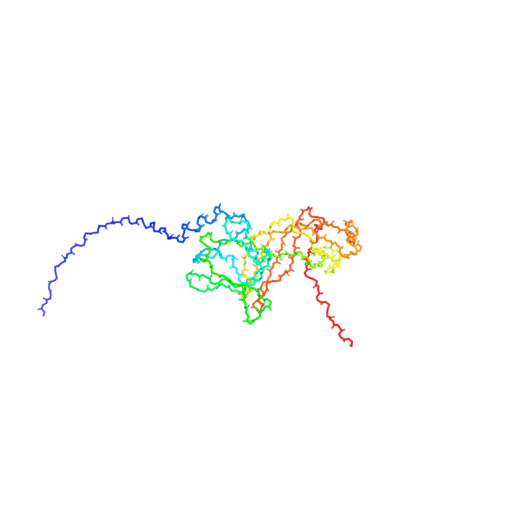244 1.00 97.88 77 LEU A CA 1
ATOM 589 C C . LEU A 1 77 ? 0.525 4.571 12.183 1.00 97.88 77 LEU A C 1
ATOM 591 O O . LEU A 1 77 ? 1.477 3.810 12.039 1.00 97.88 77 LEU A O 1
ATOM 595 N N . GLU A 1 78 ? 0.497 5.461 13.167 1.00 95.81 78 GLU A N 1
ATOM 596 C CA . GLU A 1 78 ? 1.602 5.648 14.113 1.00 95.81 78 GLU A CA 1
ATOM 597 C C . GLU A 1 78 ? 1.475 4.759 15.346 1.00 95.81 78 GLU A C 1
ATOM 599 O O . GLU A 1 78 ? 2.473 4.237 15.848 1.00 95.81 78 GLU A O 1
ATOM 604 N N . SER A 1 79 ? 0.255 4.586 15.860 1.00 95.75 79 SER A N 1
ATOM 605 C CA . SER A 1 79 ? 0.029 3.753 17.039 1.00 95.75 79 SER A CA 1
ATOM 606 C C . SER A 1 79 ? -1.401 3.234 17.159 1.00 95.75 79 SER A C 1
ATOM 608 O O . 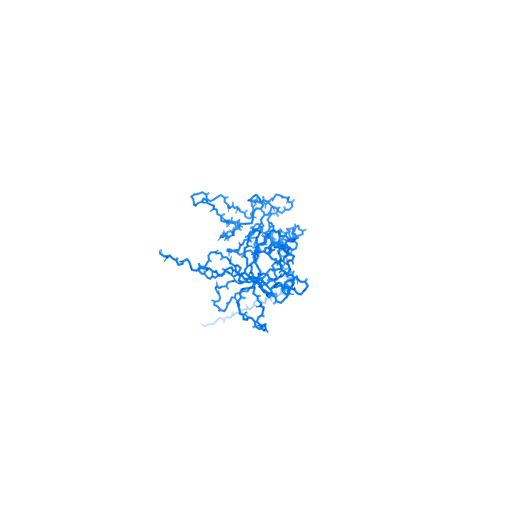SER A 1 79 ? -2.362 3.856 16.706 1.00 95.75 79 SER A O 1
ATOM 610 N N . VAL A 1 80 ? -1.515 2.085 17.827 1.00 97.00 80 VAL A N 1
ATOM 611 C CA . VAL A 1 80 ? -2.769 1.512 18.321 1.00 97.00 80 VAL A CA 1
ATOM 612 C C . VAL A 1 80 ? -2.674 1.481 19.844 1.00 97.00 80 VAL A C 1
ATOM 614 O O . VAL A 1 80 ? -1.819 0.800 20.416 1.00 97.00 80 VAL A O 1
ATOM 617 N N . GLY A 1 81 ? -3.512 2.276 20.500 1.00 94.00 81 GLY A N 1
ATOM 618 C CA . GLY A 1 81 ? -3.545 2.427 21.949 1.00 94.00 81 GLY A CA 1
ATOM 619 C C . GLY A 1 81 ? -3.980 1.153 22.674 1.00 94.00 81 GLY A C 1
ATOM 620 O O . GLY A 1 81 ? -4.585 0.248 22.105 1.00 94.00 81 GLY A O 1
ATOM 621 N N . ARG A 1 82 ? -3.681 1.087 23.972 1.00 90.31 82 ARG A N 1
ATOM 622 C CA . ARG A 1 82 ? -4.167 0.027 24.873 1.00 90.31 82 ARG A CA 1
ATOM 623 C C . ARG A 1 82 ? -5.539 0.416 25.449 1.00 90.31 82 ARG A C 1
ATOM 625 O O . ARG A 1 82 ? -5.917 1.577 25.373 1.00 90.31 82 ARG A O 1
ATOM 632 N N . GLY A 1 83 ? -6.248 -0.534 26.066 1.00 85.75 83 GLY A N 1
ATOM 633 C CA . GLY A 1 83 ? -7.562 -0.300 26.694 1.00 85.75 83 GLY A CA 1
ATOM 634 C C . GLY A 1 83 ? -8.734 -0.909 25.921 1.00 85.75 83 GLY A C 1
ATOM 635 O O . GLY A 1 83 ? -8.503 -1.705 25.011 1.00 85.75 83 GLY A O 1
ATOM 636 N N . TYR A 1 84 ? -9.968 -0.578 26.315 1.00 82.25 84 TYR A N 1
ATOM 637 C CA . TYR A 1 84 ? -11.191 -1.086 25.680 1.00 82.25 84 TYR A CA 1
ATOM 638 C C . TYR A 1 84 ? -11.449 -0.374 24.343 1.00 82.25 84 TYR A C 1
ATOM 640 O O . TYR A 1 84 ? -11.311 -1.004 23.300 1.00 82.25 84 TYR A O 1
ATOM 648 N N . GLY A 1 85 ? -11.668 0.943 24.360 1.00 88.12 85 GLY A N 1
ATOM 649 C CA . GLY A 1 85 ? -11.578 1.789 23.168 1.00 88.12 85 GLY A CA 1
ATOM 650 C C . GLY A 1 85 ? -10.118 2.038 22.798 1.00 88.12 85 GLY A C 1
ATOM 651 O O . GLY A 1 85 ? -9.390 2.739 23.508 1.00 88.12 85 GLY A O 1
ATOM 652 N N . LYS A 1 86 ? -9.646 1.442 21.701 1.00 94.06 86 LYS A N 1
ATOM 653 C CA . LYS A 1 86 ? -8.273 1.619 21.218 1.00 94.06 86 LYS A CA 1
ATOM 654 C C . LYS A 1 86 ? -8.157 2.999 20.588 1.00 94.06 86 LYS A C 1
ATOM 656 O O . LYS A 1 86 ? -8.813 3.282 19.589 1.00 94.06 86 LYS A O 1
ATOM 661 N N . ARG A 1 87 ? -7.282 3.846 21.129 1.00 95.75 87 ARG A N 1
ATOM 662 C CA . ARG A 1 87 ? -6.910 5.099 20.462 1.00 95.75 87 ARG A CA 1
ATOM 663 C C . ARG A 1 87 ? -6.074 4.784 19.224 1.00 95.75 87 ARG A C 1
ATOM 665 O O . ARG A 1 87 ? -4.929 4.357 19.357 1.00 95.75 87 ARG A O 1
ATOM 672 N N . ILE A 1 88 ? -6.621 5.003 18.040 1.00 97.44 88 ILE A N 1
ATOM 673 C CA . ILE A 1 88 ? -5.917 4.842 16.771 1.00 97.44 88 ILE A CA 1
ATOM 674 C C . ILE A 1 88 ? -5.339 6.195 16.379 1.00 97.44 88 ILE A C 1
ATOM 676 O O . ILE A 1 88 ? -6.086 7.162 16.273 1.00 97.44 88 ILE A O 1
ATOM 680 N N . THR A 1 89 ? -4.023 6.272 16.185 1.00 95.94 89 THR A N 1
ATOM 681 C CA . THR A 1 89 ? -3.333 7.531 15.858 1.00 95.94 89 THR A CA 1
ATOM 682 C C . THR A 1 89 ? -2.605 7.402 14.531 1.00 95.94 89 THR A C 1
ATOM 684 O O . THR A 1 89 ? -1.806 6.483 14.360 1.00 95.94 89 THR A O 1
ATOM 687 N N . PHE A 1 90 ? -2.869 8.332 13.622 1.00 96.12 90 PHE A N 1
ATOM 688 C CA . PHE A 1 90 ? -2.244 8.467 12.314 1.00 96.12 90 PHE A CA 1
ATOM 689 C C . PHE A 1 90 ? -1.303 9.671 12.275 1.00 96.12 90 PHE A C 1
ATOM 691 O O . PHE A 1 90 ? -1.406 10.576 13.104 1.00 96.12 90 PHE A O 1
ATOM 698 N N . GLU A 1 91 ? -0.402 9.679 11.292 1.00 92.94 91 GLU A N 1
ATOM 699 C CA . GLU A 1 91 ? 0.517 10.794 11.076 1.00 92.94 91 GLU A CA 1
ATOM 700 C C . GLU A 1 91 ? -0.235 12.115 10.908 1.00 92.94 91 GLU A C 1
ATOM 702 O O . GLU A 1 91 ? -1.335 12.169 10.357 1.00 92.94 91 GLU A O 1
ATOM 707 N N . SER A 1 92 ? 0.366 13.191 11.399 1.00 86.62 92 SER A N 1
ATOM 708 C CA . SER A 1 92 ? -0.189 14.541 11.386 1.00 86.62 92 SER A CA 1
ATOM 709 C C . SER A 1 92 ? 0.914 15.525 11.023 1.00 86.62 92 SER A C 1
ATOM 711 O O . SER A 1 92 ? 2.044 15.391 11.487 1.00 86.62 92 SER A O 1
ATOM 713 N N . GLU A 1 93 ? 0.584 16.540 10.228 1.00 76.44 93 GLU A N 1
ATOM 714 C CA . GLU A 1 93 ? 1.512 17.631 9.902 1.00 76.44 93 GLU A CA 1
ATOM 715 C C . GLU A 1 93 ? 1.779 18.535 11.119 1.00 76.44 93 GLU A C 1
ATOM 717 O O . GLU A 1 93 ? 2.847 19.133 11.245 1.00 76.44 93 GLU A O 1
ATOM 722 N N . SER A 1 94 ? 0.819 18.608 12.049 1.00 69.88 94 SER A N 1
ATOM 723 C CA . SER A 1 94 ? 0.949 19.347 13.305 1.00 69.88 94 SER A CA 1
ATOM 724 C C . SER A 1 94 ? 1.443 18.432 14.422 1.00 69.88 94 SER A C 1
ATOM 726 O O . SER A 1 94 ? 0.735 17.508 14.832 1.00 69.88 94 SER A O 1
ATOM 728 N N . TYR A 1 95 ? 2.637 18.730 14.943 1.00 60.78 95 TYR A N 1
ATOM 729 C CA . TYR A 1 95 ? 3.211 18.064 16.118 1.00 60.78 95 TYR A CA 1
ATOM 730 C C . TYR A 1 95 ? 2.5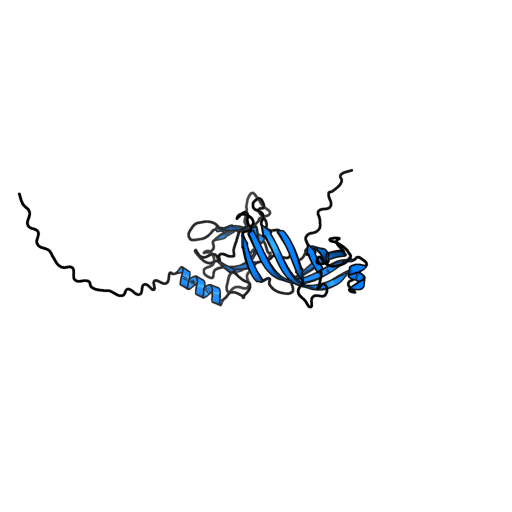55 18.500 17.436 1.00 60.78 95 TYR A C 1
ATOM 732 O O . TYR A 1 95 ? 2.525 17.723 18.388 1.00 60.78 95 TYR A O 1
ATOM 740 N N . ASN A 1 96 ? 2.034 19.730 17.501 1.00 58.94 96 ASN A N 1
ATOM 741 C CA . ASN A 1 96 ? 1.529 20.319 18.747 1.00 58.94 96 ASN A CA 1
ATOM 742 C C . ASN A 1 96 ? 0.047 20.003 18.993 1.00 58.94 96 ASN A C 1
ATOM 744 O O . ASN A 1 96 ? -0.383 19.918 20.139 1.00 58.94 96 ASN A O 1
ATOM 748 N N . GLU A 1 97 ? -0.724 19.787 17.926 1.00 58.41 97 GLU A N 1
ATOM 749 C CA . GLU A 1 97 ? -2.135 19.400 17.990 1.00 58.41 97 GLU A CA 1
ATOM 750 C C . GLU A 1 97 ? -2.412 18.292 16.967 1.00 58.41 97 GLU A C 1
ATOM 752 O O . GLU A 1 97 ? -3.021 18.553 15.925 1.00 58.41 97 GLU A O 1
ATOM 757 N N . PRO A 1 98 ? -1.951 17.051 17.208 1.00 65.69 98 PRO A N 1
ATOM 758 C CA . PRO A 1 98 ? -2.258 15.949 16.312 1.00 65.69 98 PRO A CA 1
ATOM 759 C C . PRO A 1 98 ? -3.763 15.673 16.363 1.00 65.69 98 PRO A C 1
ATOM 761 O O . PRO A 1 98 ? -4.279 15.139 17.346 1.00 65.69 98 PRO A O 1
ATOM 764 N N . ARG A 1 99 ? -4.478 16.062 15.303 1.00 77.00 99 ARG A N 1
ATOM 765 C CA . ARG A 1 99 ? -5.928 15.835 15.153 1.00 77.00 99 ARG A CA 1
ATOM 766 C C . ARG A 1 99 ? -6.251 14.503 14.482 1.00 77.00 99 ARG A C 1
ATOM 768 O O . ARG A 1 99 ? -7.406 14.096 14.463 1.00 77.00 99 ARG A O 1
ATOM 775 N N . ASN A 1 100 ? -5.234 13.791 14.000 1.00 91.56 100 ASN A N 1
ATOM 776 C CA . ASN A 1 100 ? -5.418 12.566 13.231 1.00 91.56 100 ASN A CA 1
ATOM 777 C C . ASN A 1 100 ? -5.503 11.332 14.138 1.00 91.56 100 ASN A C 1
ATOM 779 O O . ASN A 1 100 ? -4.737 10.383 14.004 1.00 91.56 100 ASN A O 1
ATOM 783 N N . TYR A 1 101 ? -6.426 11.347 15.101 1.00 93.81 101 TYR A N 1
ATOM 784 C CA . TYR A 1 101 ? -6.721 10.183 15.932 1.00 93.81 101 TYR A CA 1
ATOM 785 C C . TYR A 1 101 ? -8.220 10.029 16.181 1.00 93.81 101 TYR A C 1
ATOM 787 O O . TYR A 1 101 ? -8.979 10.992 16.142 1.00 93.81 101 TYR A O 1
ATOM 795 N N . PHE A 1 102 ? -8.631 8.805 16.486 1.00 95.19 102 PHE A N 1
ATOM 796 C CA . PHE A 1 102 ? -9.987 8.464 16.914 1.00 95.19 102 PHE A CA 1
ATOM 797 C C . PHE A 1 102 ? -9.939 7.259 17.858 1.00 95.19 102 PHE A C 1
ATOM 799 O O . PHE A 1 102 ? -8.878 6.658 18.047 1.00 95.19 102 PHE A O 1
ATOM 806 N N . TYR A 1 103 ? -11.068 6.904 18.469 1.00 95.69 103 TYR A N 1
ATOM 807 C CA . TYR A 1 103 ? -11.181 5.671 19.246 1.00 95.69 103 TYR A CA 1
ATOM 808 C C . TYR A 1 103 ? -11.969 4.624 18.458 1.00 95.69 103 TYR A C 1
ATOM 810 O O . TYR A 1 103 ? -12.961 4.945 17.807 1.00 95.69 103 TYR A O 1
ATOM 818 N N . SER A 1 104 ? -11.532 3.367 18.507 1.00 95.25 104 SER A N 1
ATOM 819 C CA . SER A 1 104 ? -12.142 2.241 17.780 1.00 95.25 104 SER A CA 1
ATOM 820 C C . SER A 1 104 ? -13.599 1.937 18.161 1.00 95.25 104 SER A C 1
ATOM 822 O O . SER A 1 104 ? -14.253 1.154 17.480 1.00 95.25 104 SER A O 1
ATOM 824 N N . ASP A 1 105 ? -14.111 2.535 19.234 1.00 93.44 105 ASP A N 1
ATOM 825 C CA . ASP A 1 105 ? -15.494 2.453 19.714 1.00 93.44 105 ASP A CA 1
ATOM 826 C C . ASP A 1 105 ? -16.306 3.738 19.465 1.00 93.44 105 ASP A C 1
ATOM 828 O O . ASP A 1 105 ? -17.482 3.788 19.815 1.00 93.44 105 ASP A O 1
ATOM 832 N N . THR A 1 106 ? -15.713 4.767 18.845 1.00 93.06 106 THR A N 1
ATOM 833 C CA . THR A 1 106 ? -16.417 6.027 18.546 1.00 93.06 106 THR A CA 1
ATOM 834 C C . THR A 1 106 ? -17.534 5.818 17.523 1.00 93.06 106 THR A C 1
ATOM 836 O O . THR A 1 106 ? -18.620 6.368 17.684 1.00 93.06 106 THR A O 1
ATOM 839 N N . ALA A 1 107 ? -17.284 5.009 16.491 1.00 92.56 107 ALA A N 1
ATOM 840 C CA . ALA A 1 107 ? -18.312 4.551 15.566 1.00 92.56 107 ALA A CA 1
ATOM 841 C C . ALA A 1 107 ? -18.839 3.186 16.036 1.00 92.56 107 ALA A C 1
ATOM 843 O O . ALA A 1 107 ? -18.060 2.225 16.062 1.00 92.56 107 ALA A O 1
ATOM 844 N N . PRO A 1 108 ? -20.139 3.047 16.360 1.00 90.25 108 PRO A N 1
ATOM 845 C CA . PRO A 1 108 ? -20.712 1.751 16.722 1.00 90.25 108 PRO A CA 1
ATOM 846 C C . PRO A 1 108 ? -20.524 0.696 15.619 1.00 90.25 108 PRO A C 1
ATOM 848 O O . PRO A 1 108 ? -20.422 -0.495 15.909 1.00 90.25 108 PRO A O 1
ATOM 851 N N . GLU A 1 109 ? -20.367 1.146 14.380 1.00 91.88 109 GLU A N 1
ATOM 852 C CA . GLU A 1 109 ? -20.316 0.298 13.187 1.00 91.88 109 GLU A CA 1
ATOM 853 C C . GLU A 1 109 ? -18.893 -0.217 12.941 1.00 91.88 109 GLU A C 1
ATOM 855 O O . GLU A 1 109 ? -18.665 -1.133 12.152 1.00 91.88 109 GLU A O 1
ATOM 860 N N . GLY A 1 110 ? -17.932 0.377 13.653 1.00 94.81 110 GLY A N 1
ATOM 861 C CA . GLY A 1 110 ? -16.511 0.181 13.476 1.00 94.81 110 GLY A CA 1
ATOM 862 C C . GLY A 1 110 ? -15.963 0.878 12.236 1.00 94.81 110 GLY A C 1
ATOM 863 O O . GLY A 1 110 ? -16.601 1.724 11.602 1.00 94.81 110 GLY A O 1
ATOM 864 N N . TYR A 1 111 ? -14.732 0.513 11.917 1.00 97.38 111 TYR A N 1
ATOM 865 C CA . TYR A 1 111 ? -13.934 1.115 10.868 1.00 97.38 111 TYR A CA 1
ATOM 866 C C . TYR A 1 111 ? -13.358 0.038 9.960 1.00 97.38 111 TYR A C 1
ATOM 868 O O . TYR A 1 111 ? -12.893 -1.007 10.425 1.00 97.38 111 TYR A O 1
ATOM 876 N N . ALA A 1 112 ? -13.332 0.347 8.670 1.00 97.50 112 ALA A N 1
ATOM 877 C CA . ALA A 1 112 ? -12.717 -0.472 7.644 1.00 97.50 112 ALA A CA 1
ATOM 878 C C . ALA A 1 112 ? -11.372 0.145 7.242 1.00 97.50 112 ALA A C 1
ATOM 880 O O . ALA A 1 112 ? -11.306 1.300 6.810 1.00 97.50 112 ALA A O 1
ATOM 881 N N . PHE A 1 113 ? -10.289 -0.614 7.420 1.00 98.19 113 PHE A N 1
ATOM 882 C CA . PHE A 1 113 ? -8.927 -0.186 7.100 1.00 98.19 113 PHE A CA 1
ATOM 883 C C . PHE A 1 113 ? -8.485 -0.823 5.785 1.00 98.19 113 PHE A C 1
ATOM 885 O O . PHE A 1 113 ? -8.222 -2.021 5.737 1.00 98.19 113 PHE A O 1
ATOM 892 N N . ALA A 1 114 ? -8.347 -0.023 4.731 1.00 98.00 114 ALA A N 1
ATOM 893 C CA . ALA A 1 114 ? -7.799 -0.452 3.449 1.00 98.00 114 ALA A CA 1
ATOM 894 C C . ALA A 1 114 ? -6.278 -0.198 3.424 1.00 98.00 114 ALA A C 1
ATOM 896 O O . ALA A 1 114 ? -5.868 0.967 3.468 1.00 98.00 114 ALA A O 1
ATOM 897 N N . PRO A 1 115 ? -5.420 -1.231 3.371 1.00 98.00 115 PRO A N 1
ATOM 898 C CA . PRO A 1 115 ? -3.974 -1.045 3.373 1.00 98.00 115 PRO A CA 1
ATOM 899 C C . PRO A 1 115 ? -3.468 -0.493 2.035 1.00 98.00 115 PRO A C 1
ATOM 901 O O . PRO A 1 115 ? -4.005 -0.803 0.973 1.00 98.00 115 PRO A O 1
ATOM 904 N N . ILE A 1 116 ? -2.407 0.314 2.084 1.00 98.12 116 ILE A N 1
ATOM 905 C CA . ILE A 1 116 ? -1.813 0.966 0.910 1.00 98.12 116 ILE A CA 1
ATOM 906 C C . ILE A 1 116 ? -0.296 0.764 0.925 1.00 98.12 116 ILE A C 1
ATOM 908 O O . ILE A 1 116 ? 0.407 1.300 1.783 1.00 98.12 116 ILE A O 1
ATOM 912 N N . ALA A 1 117 ? 0.210 -0.004 -0.039 1.00 97.88 117 ALA A N 1
ATOM 913 C CA . ALA A 1 117 ? 1.633 -0.287 -0.223 1.00 97.88 117 ALA A CA 1
ATOM 914 C C . ALA A 1 117 ? 2.279 0.604 -1.291 1.00 97.88 117 ALA A C 1
ATOM 916 O O . ALA A 1 117 ? 3.420 1.021 -1.125 1.00 97.88 117 ALA A O 1
ATOM 917 N N . ILE A 1 118 ? 1.543 0.910 -2.365 1.00 97.25 118 ILE A N 1
ATOM 918 C CA . ILE A 1 118 ? 1.963 1.821 -3.440 1.00 97.25 118 ILE A CA 1
ATOM 919 C C . ILE A 1 118 ? 0.972 2.982 -3.591 1.00 97.25 118 ILE A C 1
ATOM 921 O O . ILE A 1 118 ? -0.233 2.798 -3.409 1.00 97.25 118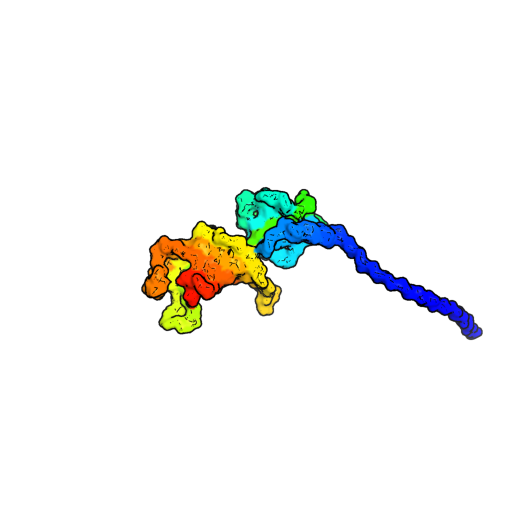 ILE A O 1
ATOM 925 N N . ARG A 1 119 ? 1.451 4.183 -3.918 1.00 96.81 119 ARG A N 1
ATOM 926 C CA . ARG A 1 119 ? 0.640 5.405 -4.032 1.00 96.81 119 ARG A CA 1
ATOM 927 C C . ARG A 1 119 ? 0.832 6.087 -5.374 1.00 96.81 119 ARG A C 1
ATOM 929 O O . ARG A 1 119 ? 1.882 5.985 -6.002 1.00 96.81 119 ARG A O 1
ATOM 936 N N . VAL A 1 120 ? -0.174 6.861 -5.776 1.00 97.31 120 VAL A N 1
ATOM 937 C CA . VAL A 1 120 ? -0.014 7.827 -6.867 1.00 97.31 120 VAL A CA 1
ATOM 938 C C . VAL A 1 120 ? 1.118 8.792 -6.514 1.00 97.31 120 VAL A C 1
ATOM 940 O O . VAL A 1 120 ? 1.197 9.289 -5.393 1.00 97.31 120 VAL A O 1
ATOM 943 N N . GLY A 1 121 ? 2.002 9.035 -7.476 1.00 97.50 121 GLY A N 1
ATOM 944 C CA . GLY A 1 121 ? 3.183 9.873 -7.321 1.00 97.50 121 GLY A CA 1
ATOM 945 C C . GLY A 1 121 ? 4.462 9.110 -6.977 1.00 97.50 121 GLY A C 1
ATOM 946 O O . GLY A 1 121 ? 5.536 9.644 -7.271 1.00 97.50 121 GLY A O 1
ATOM 947 N N . ASP A 1 122 ? 4.376 7.880 -6.449 1.00 97.44 122 ASP A N 1
ATOM 948 C CA . ASP A 1 122 ? 5.560 7.063 -6.160 1.00 97.44 122 ASP A CA 1
ATOM 949 C C . ASP A 1 122 ? 6.361 6.836 -7.452 1.00 97.44 122 ASP A C 1
ATOM 951 O O . ASP A 1 122 ? 5.808 6.497 -8.504 1.00 97.44 122 ASP A O 1
ATOM 955 N N . GLN A 1 123 ? 7.675 7.048 -7.380 1.00 97.56 123 GLN A N 1
ATOM 956 C CA . GLN A 1 123 ? 8.599 6.777 -8.478 1.00 97.56 123 GLN A CA 1
ATOM 957 C C . GLN A 1 123 ? 9.374 5.505 -8.185 1.00 97.56 123 GLN A C 1
ATOM 959 O O . GLN A 1 123 ? 9.796 5.309 -7.051 1.00 97.56 123 GLN A O 1
ATOM 964 N N . LEU A 1 124 ? 9.585 4.670 -9.200 1.00 96.94 124 LEU A N 1
ATOM 965 C CA . LEU A 1 124 ? 10.315 3.410 -9.078 1.00 96.94 124 LEU A CA 1
ATOM 966 C C . LEU A 1 124 ? 11.262 3.233 -10.266 1.00 96.94 124 LEU A C 1
ATOM 968 O O . LEU A 1 124 ? 10.900 3.526 -11.410 1.00 96.94 124 LEU A O 1
ATOM 972 N N . ASP A 1 125 ? 12.467 2.747 -9.988 1.00 95.38 125 ASP A N 1
ATOM 973 C CA . ASP A 1 125 ? 13.429 2.325 -11.000 1.00 95.38 125 ASP A CA 1
ATOM 974 C C . ASP A 1 125 ? 13.066 0.921 -11.507 1.00 95.38 125 ASP A C 1
ATOM 976 O O . ASP A 1 125 ? 12.614 0.063 -10.749 1.00 95.38 125 ASP A O 1
ATOM 980 N N . ILE A 1 126 ? 13.247 0.698 -12.808 1.00 94.00 126 ILE A N 1
ATOM 981 C CA . ILE A 1 126 ? 12.922 -0.553 -13.499 1.00 94.00 126 ILE A CA 1
ATOM 982 C C . ILE A 1 126 ? 14.213 -1.356 -13.646 1.00 94.00 126 ILE A C 1
ATOM 984 O O . ILE A 1 126 ? 15.117 -0.927 -14.363 1.00 94.00 126 ILE A O 1
ATOM 988 N N . LEU A 1 127 ? 14.314 -2.514 -12.997 1.00 91.00 127 LEU A N 1
ATOM 989 C CA . LEU A 1 127 ? 15.475 -3.402 -13.081 1.00 91.00 127 LEU A CA 1
ATOM 990 C C . LEU A 1 127 ? 15.095 -4.714 -13.774 1.00 91.00 127 LEU A C 1
ATOM 992 O O . LEU A 1 127 ? 13.995 -5.223 -13.556 1.00 91.00 127 LEU A O 1
ATOM 996 N N . PRO A 1 128 ? 15.982 -5.298 -14.592 1.00 87.31 128 PRO A N 1
ATOM 997 C CA . PRO A 1 128 ? 15.783 -6.653 -15.087 1.00 87.31 128 PRO A CA 1
ATOM 998 C C . PRO A 1 128 ? 15.905 -7.651 -13.925 1.00 87.31 128 PRO A C 1
ATOM 1000 O O . PRO A 1 128 ? 16.732 -7.473 -13.031 1.00 87.31 128 PRO A O 1
ATOM 1003 N N . ILE A 1 129 ? 15.102 -8.717 -13.930 1.00 80.56 129 ILE A N 1
ATOM 1004 C CA . ILE A 1 129 ? 15.270 -9.818 -12.969 1.00 80.56 129 ILE A CA 1
ATOM 1005 C C . ILE A 1 129 ? 16.567 -10.575 -13.325 1.00 80.56 129 ILE A C 1
ATOM 1007 O O . ILE A 1 129 ? 16.827 -10.852 -14.500 1.00 80.56 129 ILE A O 1
ATOM 1011 N N . SER A 1 130 ? 17.411 -10.868 -12.327 1.00 65.88 130 SER A N 1
ATOM 1012 C CA . SER A 1 130 ? 18.736 -11.485 -12.511 1.00 65.88 130 SER A CA 1
ATOM 1013 C C . SER A 1 130 ? 18.688 -12.740 -13.394 1.00 65.88 130 SER A C 1
ATOM 1015 O O . SER A 1 130 ? 17.872 -13.633 -13.181 1.00 65.88 130 SER A O 1
ATOM 1017 N N . GLY A 1 131 ? 19.573 -12.786 -14.399 1.00 53.69 131 GLY A N 1
ATOM 1018 C CA . GLY A 1 131 ? 19.571 -13.770 -15.494 1.00 53.69 131 GLY A CA 1
ATOM 1019 C C . GLY A 1 131 ? 19.603 -13.133 -16.892 1.00 53.69 131 GLY A C 1
ATOM 1020 O O . GLY A 1 131 ? 19.958 -13.793 -17.865 1.00 53.69 131 GLY A O 1
ATOM 1021 N N . ALA A 1 132 ? 19.302 -11.834 -17.002 1.00 51.97 132 ALA A N 1
ATOM 1022 C CA . ALA A 1 132 ? 19.489 -11.050 -18.222 1.00 51.97 132 ALA A CA 1
ATOM 1023 C C . ALA A 1 132 ? 20.939 -10.542 -18.349 1.00 51.97 132 ALA A C 1
ATOM 1025 O O . ALA A 1 132 ? 21.548 -10.125 -17.365 1.00 51.97 132 ALA A O 1
ATOM 1026 N N . ALA A 1 133 ? 21.481 -10.494 -19.572 1.00 51.88 133 ALA A N 1
ATOM 1027 C CA . ALA A 1 133 ? 22.868 -10.110 -19.888 1.00 51.88 133 ALA A CA 1
ATOM 1028 C C . ALA A 1 133 ? 23.299 -8.676 -19.466 1.00 51.88 133 ALA A C 1
ATOM 1030 O O . ALA A 1 133 ? 24.393 -8.242 -19.810 1.00 51.88 133 ALA A O 1
ATOM 1031 N N . HIS A 1 134 ? 22.445 -7.922 -18.765 1.00 50.78 134 HIS A N 1
ATOM 1032 C CA . HIS A 1 134 ? 22.572 -6.477 -18.530 1.00 50.78 134 HIS A CA 1
ATOM 1033 C C . HIS A 1 134 ? 22.849 -6.087 -17.057 1.00 50.78 134 HIS A C 1
ATOM 1035 O O . HIS A 1 134 ? 23.012 -4.902 -16.763 1.00 50.78 134 HIS A O 1
ATOM 1041 N N . GLY A 1 135 ? 22.980 -7.060 -16.143 1.00 57.88 135 GLY A N 1
ATOM 1042 C CA . GLY A 1 135 ? 23.267 -6.823 -14.717 1.00 57.88 135 GLY A CA 1
ATOM 1043 C C . GLY A 1 135 ? 22.136 -6.108 -13.959 1.00 57.88 135 GLY A C 1
ATOM 1044 O O . GLY A 1 135 ? 21.061 -5.886 -14.502 1.00 57.88 135 GLY A O 1
ATOM 1045 N N . GLU A 1 136 ? 22.383 -5.706 -12.708 1.00 68.75 136 GLU A N 1
ATOM 1046 C CA . GLU A 1 136 ? 21.415 -5.005 -11.831 1.00 68.75 136 GLU A CA 1
ATOM 1047 C C . GLU A 1 136 ? 21.243 -3.505 -12.167 1.00 68.75 136 GLU A C 1
ATOM 1049 O O . GLU A 1 136 ? 20.851 -2.696 -11.326 1.00 68.75 136 GLU A O 1
ATOM 1054 N N . LYS A 1 137 ? 21.572 -3.082 -13.393 1.00 81.25 137 LYS A N 1
ATOM 1055 C CA . LYS A 1 137 ? 21.464 -1.670 -13.780 1.00 81.25 137 LYS A CA 1
ATOM 1056 C C . LYS A 1 137 ? 20.011 -1.298 -14.064 1.00 81.25 137 LYS A C 1
ATOM 1058 O O . LYS A 1 137 ? 19.320 -1.975 -14.824 1.00 81.25 137 LYS A O 1
ATOM 1063 N N . SER A 1 138 ? 19.583 -0.162 -13.511 1.00 87.06 138 SER A N 1
ATOM 1064 C CA . SER A 1 138 ? 18.288 0.433 -13.843 1.00 87.06 138 SER A CA 1
ATOM 1065 C C . SER A 1 138 ? 18.187 0.686 -15.350 1.00 87.06 138 SER A C 1
ATOM 1067 O O . SER A 1 138 ? 19.060 1.303 -15.965 1.00 87.06 138 SER A O 1
ATOM 1069 N N . CYS A 1 139 ? 17.109 0.185 -15.940 1.00 90.31 139 CYS A N 1
ATOM 1070 C CA . CYS A 1 139 ? 16.784 0.289 -17.357 1.00 90.31 139 CYS A CA 1
ATOM 1071 C C . CYS A 1 139 ? 15.778 1.406 -17.641 1.00 90.31 139 CYS A C 1
ATOM 1073 O O . CYS A 1 139 ? 15.418 1.651 -18.790 1.00 90.31 139 CYS A O 1
ATOM 1075 N N . GLY A 1 140 ? 15.321 2.099 -16.607 1.00 92.94 140 GLY A N 1
ATOM 1076 C CA . GLY A 1 140 ? 14.350 3.165 -16.732 1.00 92.94 140 GLY A CA 1
ATOM 1077 C C . GLY A 1 140 ? 13.743 3.524 -15.392 1.00 92.94 140 GLY A C 1
ATOM 1078 O O . GLY A 1 140 ? 14.056 2.933 -14.360 1.00 92.94 140 GLY A O 1
ATOM 1079 N N . ARG A 1 141 ? 12.843 4.494 -15.424 1.00 95.44 141 ARG A N 1
ATOM 1080 C CA . ARG A 1 141 ? 12.075 4.928 -14.263 1.00 95.44 141 ARG A CA 1
ATOM 1081 C C . ARG A 1 141 ? 10.630 5.088 -14.657 1.00 95.44 141 ARG A C 1
ATOM 1083 O O . ARG A 1 141 ? 10.344 5.540 -15.763 1.00 95.44 141 ARG A O 1
ATOM 1090 N N . LEU A 1 142 ? 9.731 4.789 -13.737 1.00 96.94 142 LEU A N 1
ATOM 1091 C CA . LEU A 1 142 ? 8.317 5.093 -13.869 1.00 96.94 142 LEU A CA 1
ATOM 1092 C C . LEU A 1 142 ? 7.806 5.886 -12.671 1.00 96.94 142 LEU A C 1
ATOM 1094 O O . LEU A 1 142 ? 8.440 5.925 -11.619 1.00 96.94 142 LEU A O 1
ATOM 1098 N N . GLN A 1 143 ? 6.656 6.521 -12.855 1.00 98.00 143 GLN A N 1
ATOM 1099 C CA . GLN A 1 143 ? 5.866 7.124 -11.795 1.00 98.00 143 GLN A CA 1
ATOM 1100 C C . GLN A 1 143 ? 4.463 6.538 -11.825 1.00 98.00 143 GLN A C 1
ATOM 1102 O O . GLN A 1 143 ? 3.837 6.476 -12.883 1.00 98.00 143 GLN A O 1
ATOM 1107 N N . VAL A 1 144 ? 3.955 6.137 -10.669 1.00 98.19 144 VAL A N 1
ATOM 1108 C CA . VAL A 1 144 ? 2.572 5.686 -10.515 1.00 98.19 144 VAL A CA 1
ATOM 1109 C C . VAL A 1 144 ? 1.644 6.878 -10.724 1.00 98.19 144 VAL A C 1
ATOM 1111 O O . VAL A 1 144 ? 1.772 7.891 -10.041 1.00 98.19 144 VAL A O 1
ATOM 1114 N N . ILE A 1 145 ? 0.707 6.767 -11.662 1.00 98.19 145 ILE A N 1
ATOM 1115 C CA . ILE A 1 145 ? -0.240 7.847 -11.985 1.00 98.19 145 ILE A CA 1
ATOM 1116 C C . ILE A 1 145 ? -1.678 7.504 -11.607 1.00 98.19 145 ILE A C 1
ATOM 1118 O O . ILE A 1 145 ? -2.490 8.408 -11.446 1.00 98.19 145 ILE A O 1
ATOM 1122 N N . ASN A 1 146 ? -1.997 6.218 -11.452 1.00 97.88 146 ASN A N 1
ATOM 1123 C CA . ASN A 1 146 ? -3.323 5.770 -11.051 1.00 97.88 146 ASN A CA 1
ATOM 1124 C C . ASN A 1 146 ? -3.257 4.410 -10.348 1.00 97.88 146 ASN A C 1
ATOM 1126 O O . ASN A 1 146 ? -2.488 3.547 -10.765 1.00 97.88 146 ASN A O 1
ATOM 1130 N N . LEU A 1 147 ? -4.098 4.193 -9.337 1.00 97.38 147 LEU A N 1
ATOM 1131 C CA . LEU A 1 147 ? -4.324 2.878 -8.732 1.00 97.38 147 LEU A CA 1
ATOM 1132 C C . LEU A 1 147 ? -5.596 2.294 -9.348 1.00 97.38 147 LEU A C 1
ATOM 1134 O O . LEU A 1 147 ? -6.669 2.873 -9.208 1.00 97.38 147 LEU A O 1
ATOM 1138 N N . THR A 1 148 ? -5.487 1.176 -10.061 1.00 96.38 148 THR A N 1
ATOM 1139 C CA . THR A 1 148 ? -6.607 0.643 -10.856 1.00 96.38 148 THR A CA 1
ATOM 1140 C C . THR A 1 148 ? -7.492 -0.320 -10.069 1.00 96.38 148 THR A C 1
ATOM 1142 O O . THR A 1 148 ? -8.616 -0.586 -10.493 1.00 96.38 148 THR A O 1
ATOM 1145 N N . ARG A 1 149 ? -7.021 -0.827 -8.919 1.00 96.88 149 ARG A N 1
ATOM 1146 C CA . ARG A 1 149 ? -7.793 -1.647 -7.968 1.00 96.88 149 ARG A CA 1
ATOM 1147 C C . ARG A 1 149 ? -7.361 -1.386 -6.519 1.00 96.88 149 ARG A C 1
ATOM 1149 O O . ARG A 1 149 ? -6.252 -0.886 -6.304 1.00 96.88 149 ARG A O 1
ATOM 1156 N N . PRO A 1 150 ? -8.191 -1.755 -5.524 1.00 97.38 150 PRO A N 1
ATOM 1157 C CA . PRO A 1 150 ? -7.748 -1.857 -4.138 1.00 97.38 150 PRO A CA 1
ATOM 1158 C C . PRO A 1 150 ? -6.560 -2.813 -3.978 1.00 97.38 150 PRO A C 1
ATOM 1160 O O . PRO A 1 150 ? -6.378 -3.737 -4.773 1.00 97.38 150 PRO A O 1
ATOM 1163 N N . GLN A 1 151 ? -5.747 -2.581 -2.950 1.00 98.25 151 GLN A N 1
ATOM 1164 C CA . GLN A 1 151 ? -4.553 -3.380 -2.675 1.00 98.25 151 GLN A CA 1
ATOM 1165 C C . GLN A 1 151 ? -4.870 -4.424 -1.609 1.00 98.25 151 GLN A C 1
ATOM 1167 O O . GLN A 1 151 ? -5.407 -4.087 -0.557 1.00 98.25 151 GLN A O 1
ATOM 1172 N N . HIS A 1 152 ? -4.532 -5.684 -1.873 1.00 97.38 152 HIS A N 1
ATOM 1173 C CA . HIS A 1 152 ? -4.844 -6.794 -0.973 1.00 97.38 152 HIS A CA 1
ATOM 1174 C C . HIS A 1 152 ? -3.580 -7.289 -0.284 1.00 97.38 152 HIS A C 1
ATOM 1176 O O . HIS A 1 152 ? -2.633 -7.684 -0.960 1.00 97.38 152 HIS A O 1
ATOM 1182 N N . GLU A 1 153 ? -3.566 -7.307 1.048 1.00 97.81 153 GLU A N 1
ATOM 1183 C CA . GLU A 1 153 ? -2.489 -7.954 1.802 1.00 97.81 153 GLU A CA 1
ATOM 1184 C C . GLU A 1 153 ? -2.546 -9.473 1.585 1.00 97.81 153 GLU A C 1
ATOM 1186 O O . GLU A 1 153 ? -3.538 -10.114 1.929 1.00 97.81 153 GLU A O 1
ATOM 1191 N N . ILE A 1 154 ? -1.483 -10.043 1.016 1.00 97.56 154 ILE A N 1
ATOM 1192 C CA . ILE A 1 154 ? -1.371 -11.479 0.719 1.00 97.56 154 ILE A CA 1
ATOM 1193 C C . ILE A 1 154 ? -0.591 -12.199 1.821 1.00 97.56 154 ILE A C 1
ATOM 1195 O O . ILE A 1 154 ? -0.894 -13.340 2.163 1.00 97.56 154 ILE A O 1
ATOM 1199 N N . ALA A 1 155 ? 0.441 -11.550 2.361 1.00 97.56 155 ALA A N 1
ATOM 1200 C CA . ALA A 1 155 ? 1.321 -12.157 3.347 1.00 97.56 155 ALA A CA 1
ATOM 1201 C C . ALA A 1 155 ? 1.933 -11.115 4.280 1.00 97.56 155 ALA A C 1
ATOM 1203 O O . ALA A 1 155 ? 2.159 -9.965 3.899 1.00 97.56 155 ALA A O 1
ATOM 1204 N N . MET A 1 156 ? 2.251 -11.567 5.490 1.00 97.19 156 MET A N 1
ATOM 1205 C CA . MET A 1 156 ? 2.954 -10.809 6.514 1.00 97.19 156 MET A CA 1
ATOM 1206 C C . MET A 1 156 ? 3.877 -11.750 7.286 1.00 97.19 156 MET A C 1
ATOM 1208 O O . MET A 1 156 ? 3.445 -12.821 7.714 1.00 97.19 156 MET A O 1
ATOM 1212 N N . TRP A 1 157 ? 5.133 -11.356 7.482 1.00 96.06 157 TRP A N 1
ATOM 1213 C CA . TRP A 1 157 ? 6.099 -12.151 8.240 1.00 96.06 157 TRP A CA 1
ATOM 1214 C C . TRP A 1 157 ? 7.160 -11.278 8.908 1.00 96.06 157 TRP A C 1
ATOM 1216 O O . TRP A 1 157 ? 7.460 -10.166 8.469 1.00 96.06 157 TRP A O 1
ATOM 1226 N N . LEU A 1 158 ? 7.731 -11.787 9.997 1.00 95.44 158 LEU A N 1
ATOM 1227 C CA . LEU A 1 158 ? 8.913 -11.196 10.612 1.00 95.44 158 LEU A CA 1
ATOM 1228 C C . LEU A 1 158 ? 10.161 -11.729 9.908 1.00 95.44 158 LEU A C 1
ATOM 1230 O O . LEU A 1 158 ? 10.225 -12.909 9.572 1.00 95.44 158 LEU A O 1
ATOM 1234 N N . GLY A 1 159 ? 11.139 -10.856 9.686 1.00 91.69 159 GLY A N 1
ATOM 1235 C CA . GLY A 1 159 ? 12.470 -11.266 9.252 1.00 91.69 159 GLY A CA 1
ATOM 1236 C C . GLY A 1 159 ? 13.217 -12.019 10.354 1.00 91.69 159 GLY A C 1
ATOM 1237 O O . GLY A 1 159 ? 12.787 -12.043 11.509 1.00 91.69 159 GLY A O 1
ATOM 1238 N N . ASP A 1 160 ? 14.372 -12.581 10.006 1.00 90.38 160 ASP A N 1
ATOM 1239 C CA . ASP A 1 160 ? 15.189 -13.404 10.913 1.00 90.38 160 ASP A CA 1
ATOM 1240 C C . ASP A 1 160 ? 15.606 -12.661 12.195 1.00 90.38 160 ASP A C 1
ATOM 1242 O O . ASP A 1 160 ? 15.761 -13.254 13.261 1.00 90.38 160 ASP A O 1
ATOM 1246 N N . ASP A 1 161 ? 15.718 -11.331 12.125 1.00 90.12 161 ASP A N 1
ATOM 1247 C CA . ASP A 1 161 ? 16.001 -10.468 13.275 1.00 90.12 161 ASP A CA 1
ATOM 1248 C C . ASP A 1 161 ? 14.821 -10.329 14.260 1.00 90.12 161 ASP A C 1
ATOM 1250 O O . ASP A 1 161 ? 14.964 -9.682 15.303 1.00 90.12 161 ASP A O 1
ATOM 1254 N N . SER A 1 162 ? 13.658 -10.907 13.929 1.00 87.56 162 SER A N 1
ATOM 1255 C CA . SER A 1 162 ? 12.375 -10.819 14.642 1.00 87.56 162 SER A CA 1
ATOM 1256 C C . SER A 1 162 ? 11.878 -9.389 14.888 1.00 87.56 162 SER A C 1
ATOM 1258 O O . SER A 1 162 ? 11.040 -9.148 15.759 1.00 87.56 162 SER A O 1
ATOM 1260 N N . ARG A 1 163 ? 12.418 -8.405 14.165 1.00 89.12 163 ARG A N 1
ATOM 1261 C CA . ARG A 1 163 ? 12.186 -6.971 14.411 1.00 89.12 163 ARG A CA 1
ATOM 1262 C C . ARG A 1 163 ? 11.893 -6.186 13.141 1.00 89.12 163 ARG A C 1
ATOM 1264 O O . ARG A 1 163 ? 11.329 -5.095 13.229 1.00 89.12 163 ARG A O 1
ATOM 1271 N N . THR A 1 164 ? 12.266 -6.725 11.994 1.00 94.62 164 THR A N 1
ATOM 1272 C CA . THR A 1 164 ? 11.899 -6.233 10.677 1.00 94.62 164 THR A CA 1
ATOM 1273 C C . THR A 1 164 ? 10.616 -6.928 10.248 1.00 94.62 164 THR A C 1
ATOM 1275 O O . THR A 1 164 ? 10.539 -8.154 10.237 1.00 94.62 164 THR A O 1
ATOM 1278 N N . LEU A 1 165 ? 9.594 -6.143 9.925 1.00 96.75 165 LEU A N 1
ATOM 1279 C CA . LEU A 1 165 ? 8.293 -6.656 9.511 1.00 96.75 165 LEU A CA 1
ATOM 1280 C C . LEU A 1 165 ? 8.127 -6.474 8.008 1.00 96.75 165 LEU A C 1
ATOM 1282 O O . LEU A 1 165 ? 8.261 -5.361 7.497 1.00 96.75 165 LEU A O 1
ATOM 1286 N N . TRP A 1 166 ? 7.794 -7.563 7.335 1.00 97.75 166 TRP A N 1
ATOM 1287 C CA . TRP A 1 166 ? 7.529 -7.606 5.911 1.00 97.75 166 TRP A CA 1
ATOM 1288 C C . TRP A 1 166 ? 6.048 -7.802 5.656 1.00 97.75 166 TRP A C 1
ATOM 1290 O O . TRP A 1 166 ? 5.375 -8.545 6.378 1.00 97.75 166 TRP A O 1
ATOM 1300 N N . LYS A 1 167 ? 5.563 -7.156 4.600 1.00 98.31 167 LYS A N 1
ATOM 1301 C CA . LYS A 1 167 ? 4.240 -7.409 4.049 1.00 98.31 167 LYS A CA 1
ATOM 1302 C C . LYS A 1 167 ? 4.280 -7.424 2.531 1.00 98.31 167 LYS A C 1
ATOM 1304 O O . LYS A 1 167 ? 5.012 -6.648 1.916 1.00 98.31 167 LYS A O 1
ATOM 1309 N N . SER A 1 168 ? 3.451 -8.276 1.949 1.00 98.50 168 SER A N 1
ATOM 1310 C CA . SER A 1 168 ? 3.256 -8.380 0.507 1.00 98.50 168 SER A CA 1
ATOM 1311 C C . SER A 1 168 ? 1.829 -8.041 0.140 1.00 98.50 168 SER A C 1
ATOM 1313 O O . SER A 1 168 ? 0.891 -8.550 0.754 1.00 98.50 168 SER A O 1
ATOM 1315 N N . PHE A 1 169 ? 1.680 -7.233 -0.901 1.00 98.50 169 PHE A N 1
ATOM 1316 C CA . PHE A 1 169 ? 0.394 -6.755 -1.377 1.00 98.50 169 PHE A CA 1
ATOM 1317 C C . PHE A 1 169 ? 0.221 -7.050 -2.854 1.00 98.50 169 PHE A C 1
ATOM 1319 O O . PHE A 1 169 ? 1.115 -6.768 -3.649 1.00 98.50 169 PHE A O 1
ATOM 1326 N N . GLU A 1 170 ? -0.942 -7.558 -3.244 1.00 97.88 170 GLU A N 1
ATOM 1327 C CA . GLU A 1 170 ? -1.330 -7.528 -4.647 1.00 97.88 170 GLU A CA 1
ATOM 1328 C C . GLU A 1 170 ? -1.629 -6.083 -5.039 1.00 97.88 170 GLU A C 1
ATOM 1330 O O . GLU A 1 170 ? -2.450 -5.418 -4.403 1.00 97.88 170 GLU A O 1
ATOM 1335 N N . VAL A 1 171 ? -0.968 -5.607 -6.094 1.00 97.81 171 VAL A N 1
ATOM 1336 C CA . VAL A 1 171 ? -1.111 -4.236 -6.581 1.00 97.81 171 VAL A CA 1
ATOM 1337 C C . VAL A 1 171 ? -1.456 -4.212 -8.063 1.00 97.81 171 VAL A C 1
ATOM 1339 O O . VAL A 1 171 ? -0.921 -4.982 -8.864 1.00 97.81 171 VAL A O 1
ATOM 1342 N N . HIS A 1 172 ? -2.351 -3.293 -8.413 1.00 97.38 172 HIS A N 1
ATOM 1343 C CA . HIS A 1 172 ? -2.774 -3.003 -9.779 1.00 97.38 172 HIS A CA 1
ATOM 1344 C C . HIS A 1 172 ? -2.736 -1.489 -9.960 1.00 97.38 172 HIS A C 1
ATOM 1346 O O . HIS A 1 172 ? -3.408 -0.752 -9.231 1.00 97.38 172 HIS A O 1
ATOM 1352 N N . PHE A 1 173 ? -1.917 -1.010 -10.888 1.00 97.25 173 PHE A N 1
ATOM 1353 C CA . PHE A 1 173 ? -1.725 0.421 -11.093 1.00 97.25 173 PHE A CA 1
ATOM 1354 C C . PHE A 1 173 ? -1.326 0.732 -12.530 1.00 97.25 173 PHE A C 1
ATOM 1356 O O . PHE A 1 173 ? -0.723 -0.091 -13.213 1.00 97.25 173 PHE A O 1
ATOM 1363 N N . THR A 1 174 ? -1.624 1.950 -12.966 1.00 97.12 174 THR A N 1
ATOM 1364 C CA . THR A 1 174 ? -1.089 2.508 -14.207 1.00 97.12 174 THR A CA 1
ATOM 1365 C C . THR A 1 174 ? 0.086 3.410 -13.854 1.00 97.12 174 THR A C 1
ATOM 1367 O O . THR A 1 174 ? 0.011 4.230 -12.930 1.00 97.12 174 THR A O 1
ATOM 1370 N N . ALA A 1 175 ? 1.178 3.280 -14.597 1.00 97.19 175 ALA A N 1
ATOM 1371 C CA . ALA A 1 175 ? 2.376 4.080 -14.421 1.00 97.19 175 ALA A CA 1
ATOM 1372 C C . ALA A 1 175 ? 2.799 4.767 -15.717 1.00 97.19 175 ALA A C 1
ATOM 1374 O O . ALA A 1 175 ? 2.696 4.203 -16.803 1.00 97.19 175 ALA A O 1
ATOM 1375 N N . LYS A 1 176 ? 3.325 5.984 -15.590 1.00 97.25 176 LYS A N 1
ATOM 1376 C CA . LYS A 1 176 ? 3.977 6.708 -16.676 1.00 97.25 176 LYS A CA 1
ATOM 1377 C C . LYS A 1 176 ? 5.466 6.403 -16.648 1.00 97.25 176 LYS A C 1
ATOM 1379 O O . LYS A 1 176 ? 6.135 6.693 -15.658 1.00 97.25 176 LYS A O 1
ATOM 1384 N N . VAL A 1 177 ? 6.000 5.867 -17.737 1.00 96.25 177 VAL A N 1
ATOM 1385 C CA . VAL A 1 177 ? 7.447 5.687 -17.893 1.00 96.25 177 VAL A CA 1
ATOM 1386 C C . VAL A 1 177 ? 8.083 7.067 -18.054 1.00 96.25 177 VAL A C 1
ATOM 1388 O O . VAL A 1 177 ? 7.730 7.817 -18.956 1.00 96.25 177 VAL A O 1
ATOM 1391 N N . LEU A 1 178 ? 8.997 7.436 -17.167 1.00 95.44 178 LEU A N 1
ATOM 1392 C CA . LEU A 1 178 ? 9.710 8.715 -17.191 1.00 95.44 178 LEU A CA 1
ATOM 1393 C C . LEU A 1 178 ? 10.988 8.631 -18.030 1.00 95.44 178 LEU A C 1
ATOM 1395 O O . LEU A 1 178 ? 11.332 9.576 -18.736 1.00 95.44 178 LEU A O 1
ATOM 1399 N N . SER A 1 179 ? 11.681 7.495 -17.972 1.00 93.00 179 SER A N 1
ATOM 1400 C CA . SER A 1 179 ? 12.890 7.233 -18.752 1.00 93.00 179 SER A CA 1
ATOM 1401 C C . SER A 1 179 ? 12.982 5.762 -19.137 1.00 93.00 179 SER A C 1
ATOM 1403 O O . SER A 1 179 ? 12.502 4.894 -18.408 1.00 93.00 179 SER A O 1
ATOM 1405 N N . ALA A 1 180 ? 13.614 5.493 -20.277 1.00 90.25 180 ALA A N 1
ATOM 1406 C CA . ALA A 1 180 ? 13.848 4.153 -20.792 1.00 90.25 180 ALA A CA 1
ATOM 1407 C C . ALA A 1 180 ? 15.223 4.073 -21.466 1.00 90.25 180 ALA A C 1
ATOM 1409 O O . ALA A 1 180 ? 15.612 4.989 -22.191 1.00 90.25 180 ALA A O 1
ATOM 1410 N N . THR A 1 181 ? 15.951 2.986 -21.220 1.00 87.81 181 THR A N 1
ATOM 1411 C CA . THR A 1 181 ? 17.168 2.612 -21.950 1.00 87.81 181 THR A CA 1
ATOM 1412 C C . THR A 1 181 ? 16.825 1.725 -23.150 1.00 87.81 181 THR A C 1
ATOM 1414 O O . THR A 1 181 ? 15.683 1.282 -23.303 1.00 87.81 181 THR A O 1
ATOM 1417 N N . ASP A 1 182 ? 17.826 1.408 -23.976 1.00 84.56 182 ASP A N 1
ATOM 1418 C CA . ASP A 1 182 ? 17.681 0.526 -25.144 1.00 84.56 182 ASP A CA 1
ATOM 1419 C C . ASP A 1 182 ? 17.047 -0.831 -24.807 1.00 84.56 182 ASP A C 1
ATOM 1421 O O . ASP A 1 182 ? 16.300 -1.383 -25.617 1.00 84.56 182 ASP A O 1
ATOM 1425 N N . LEU A 1 183 ? 17.262 -1.340 -23.587 1.00 84.88 183 LEU A N 1
ATOM 1426 C CA . LEU A 1 183 ? 16.643 -2.589 -23.151 1.00 84.88 183 LEU A CA 1
ATOM 1427 C C . LEU A 1 183 ? 15.114 -2.470 -23.085 1.00 84.88 183 LEU A C 1
ATOM 1429 O O . LEU A 1 183 ? 14.415 -3.315 -23.637 1.00 84.88 183 LEU A O 1
ATOM 1433 N N . LEU A 1 184 ? 14.572 -1.405 -22.488 1.00 84.06 184 LEU A N 1
ATOM 1434 C CA . LEU A 1 184 ? 13.119 -1.194 -22.454 1.00 84.06 184 LEU A CA 1
ATOM 1435 C C . LEU A 1 184 ? 12.554 -0.854 -23.836 1.00 84.06 184 LEU A C 1
ATOM 1437 O O . LEU A 1 184 ? 11.460 -1.309 -24.177 1.00 84.06 184 LEU A O 1
ATOM 1441 N N . LEU A 1 185 ? 13.319 -0.134 -24.665 1.00 83.19 185 LEU A N 1
ATOM 1442 C CA . LEU A 1 185 ? 12.935 0.129 -26.053 1.00 83.19 185 LEU A CA 1
ATOM 1443 C C . LEU A 1 185 ? 12.790 -1.174 -26.852 1.00 83.19 185 LEU A C 1
ATOM 1445 O O . LEU A 1 185 ? 11.847 -1.299 -27.638 1.00 83.19 185 LEU A O 1
ATOM 1449 N N . SER A 1 186 ? 13.655 -2.167 -26.612 1.00 82.25 186 SER A N 1
ATOM 1450 C CA . SER A 1 186 ? 13.545 -3.503 -27.219 1.00 82.25 186 SER A CA 1
ATOM 1451 C C . SER A 1 186 ? 12.260 -4.236 -26.802 1.00 82.25 186 SER A C 1
ATOM 1453 O O . SER A 1 186 ? 11.644 -4.929 -27.613 1.00 82.25 186 SER A O 1
ATOM 1455 N N . CYS A 1 187 ? 11.772 -3.977 -25.584 1.00 79.94 187 CYS A N 1
ATOM 1456 C CA . CYS A 1 187 ? 10.476 -4.434 -25.078 1.00 79.94 187 CYS A CA 1
ATOM 1457 C C . CYS A 1 187 ? 9.297 -3.561 -25.546 1.00 79.94 187 CYS A C 1
ATOM 1459 O O . CYS A 1 187 ? 8.179 -3.727 -25.067 1.00 79.94 187 CYS A O 1
ATOM 1461 N N . ARG A 1 188 ? 9.524 -2.629 -26.485 1.00 84.19 188 ARG A N 1
ATOM 1462 C CA . ARG A 1 188 ? 8.543 -1.651 -26.994 1.00 84.19 188 ARG A CA 1
ATOM 1463 C C . ARG A 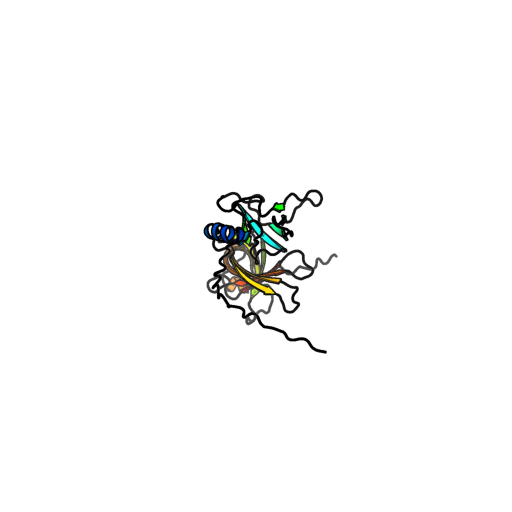1 188 ? 8.004 -0.688 -25.930 1.00 84.19 188 ARG A C 1
ATOM 1465 O O . ARG A 1 188 ? 6.985 -0.039 -26.159 1.00 84.19 188 ARG A O 1
ATOM 1472 N N . VAL A 1 189 ? 8.708 -0.538 -24.812 1.00 86.69 189 VAL A N 1
ATOM 1473 C CA . VAL A 1 189 ? 8.382 0.418 -23.752 1.00 86.69 189 VAL A CA 1
ATOM 1474 C C . VAL A 1 189 ? 9.203 1.683 -23.973 1.00 86.69 189 VAL A C 1
ATOM 1476 O O . VAL A 1 189 ? 10.429 1.635 -24.048 1.00 86.69 189 VAL A O 1
ATOM 1479 N N . ARG A 1 190 ? 8.532 2.831 -24.114 1.00 88.06 190 ARG A N 1
ATOM 1480 C CA . ARG A 1 190 ? 9.175 4.116 -24.433 1.00 88.06 190 ARG A CA 1
ATOM 1481 C C . ARG A 1 190 ? 8.988 5.107 -23.294 1.00 88.06 190 ARG A C 1
ATOM 1483 O O . ARG A 1 190 ? 8.057 5.002 -22.503 1.00 88.06 190 ARG A O 1
ATOM 1490 N N . SER A 1 191 ? 9.835 6.128 -23.243 1.00 87.38 191 SER A N 1
ATOM 1491 C CA . SER A 1 191 ? 9.590 7.265 -22.356 1.00 87.38 191 SER A CA 1
ATOM 1492 C C . SER A 1 191 ? 8.227 7.898 -22.657 1.00 87.38 191 SER A C 1
ATOM 1494 O O . SER A 1 191 ? 7.806 7.989 -23.810 1.00 87.38 191 SER A O 1
ATOM 1496 N N . TRP A 1 192 ? 7.562 8.349 -21.600 1.00 89.12 192 TRP A N 1
A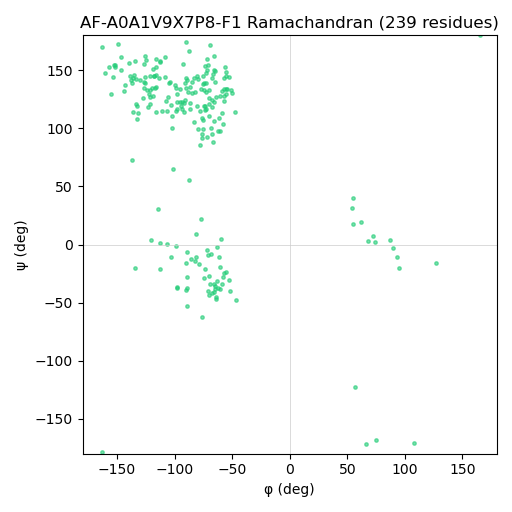TOM 1497 C CA . TRP A 1 192 ? 6.237 8.965 -21.568 1.00 89.12 192 TRP A CA 1
ATOM 1498 C C . TRP A 1 192 ? 5.051 8.060 -21.915 1.00 89.12 192 TRP A C 1
ATOM 1500 O O . TRP A 1 192 ? 3.916 8.540 -21.888 1.00 89.12 192 TRP A O 1
ATOM 1510 N N . THR A 1 193 ? 5.264 6.764 -22.166 1.00 92.00 193 THR A N 1
ATOM 1511 C CA . THR A 1 193 ? 4.149 5.822 -22.328 1.00 92.00 193 THR A CA 1
ATOM 1512 C C . THR A 1 193 ? 3.522 5.496 -20.982 1.00 92.00 193 THR A C 1
ATOM 1514 O O . THR A 1 193 ? 4.233 5.292 -19.995 1.00 92.00 193 THR A O 1
ATOM 1517 N N . SER A 1 194 ? 2.192 5.422 -20.961 1.00 95.06 194 SER A N 1
ATOM 1518 C CA . SER A 1 194 ? 1.464 4.865 -19.824 1.00 95.06 194 SER A CA 1
ATOM 1519 C C . SER A 1 194 ? 1.355 3.361 -19.997 1.00 95.06 194 SER A C 1
ATOM 1521 O O . SER A 1 194 ? 1.079 2.881 -21.096 1.00 95.06 194 SER A O 1
ATOM 1523 N N . ILE A 1 195 ? 1.603 2.640 -18.917 1.00 93.88 195 ILE A N 1
ATOM 1524 C CA . ILE A 1 195 ? 1.591 1.190 -18.890 1.00 93.88 195 ILE A CA 1
ATOM 1525 C C . ILE A 1 195 ? 0.808 0.691 -17.683 1.00 93.88 195 ILE A C 1
ATOM 1527 O O . ILE A 1 195 ? 0.892 1.278 -16.602 1.00 93.88 195 ILE A O 1
ATOM 1531 N N . ASP A 1 196 ? 0.076 -0.400 -17.870 1.00 94.44 196 ASP A N 1
ATOM 1532 C CA . ASP A 1 196 ? -0.593 -1.087 -16.774 1.00 94.44 196 ASP A CA 1
ATOM 1533 C C . ASP A 1 196 ? 0.340 -2.126 -16.159 1.00 94.44 196 ASP A C 1
ATOM 1535 O O . ASP A 1 196 ? 0.961 -2.943 -16.850 1.00 94.44 196 ASP A O 1
ATOM 1539 N N . CYS A 1 197 ? 0.423 -2.077 -14.836 1.00 94.81 197 CYS A N 1
ATOM 1540 C CA . CYS A 1 197 ? 1.269 -2.915 -14.015 1.00 94.81 197 CYS A CA 1
ATOM 1541 C C . CYS A 1 197 ? 0.396 -3.731 -13.064 1.00 94.81 197 CYS A C 1
ATOM 1543 O O . CYS A 1 197 ? -0.413 -3.192 -12.306 1.00 94.81 197 CYS A O 1
ATOM 1545 N N . VAL A 1 198 ? 0.622 -5.041 -13.073 1.00 95.62 198 VAL A N 1
ATOM 1546 C CA . VAL A 1 198 ? 0.067 -5.974 -12.094 1.00 95.62 198 VAL A CA 1
ATOM 1547 C C . VAL A 1 198 ? 1.230 -6.692 -11.434 1.00 95.62 198 VAL A C 1
ATOM 1549 O O . VAL A 1 198 ? 2.111 -7.209 -12.125 1.00 95.62 198 VAL A O 1
ATOM 1552 N N . GLY A 1 199 ? 1.256 -6.718 -10.105 1.00 95.75 199 GLY A N 1
ATOM 1553 C CA . GLY A 1 199 ? 2.405 -7.230 -9.371 1.00 95.75 199 GLY A CA 1
ATOM 1554 C C . GLY A 1 199 ? 2.121 -7.566 -7.916 1.00 95.75 199 GLY A C 1
ATOM 1555 O O . GLY A 1 199 ? 0.997 -7.430 -7.428 1.00 95.75 199 GLY A O 1
ATOM 1556 N N . VAL A 1 200 ? 3.174 -8.002 -7.235 1.00 97.50 200 VAL A N 1
ATOM 1557 C CA . VAL A 1 200 ? 3.229 -8.122 -5.780 1.00 97.50 200 VAL A CA 1
ATOM 1558 C C . VAL A 1 200 ? 4.205 -7.072 -5.265 1.00 97.50 200 VAL A C 1
ATOM 1560 O O . VAL A 1 200 ? 5.389 -7.110 -5.586 1.00 97.50 200 VAL A O 1
ATOM 1563 N N . CYS A 1 201 ? 3.699 -6.104 -4.506 1.00 98.25 201 CYS A N 1
ATOM 1564 C CA . CYS A 1 201 ? 4.506 -5.093 -3.835 1.00 98.25 201 CYS A CA 1
ATOM 1565 C C . CYS A 1 201 ? 4.954 -5.629 -2.477 1.00 98.25 201 CYS A C 1
ATOM 1567 O O . CYS A 1 201 ? 4.122 -5.977 -1.638 1.00 98.25 201 CYS A O 1
ATOM 1569 N N . HIS A 1 202 ? 6.262 -5.684 -2.268 1.00 97.88 202 HIS A N 1
ATOM 1570 C CA . HIS A 1 202 ? 6.885 -6.034 -1.005 1.00 97.88 202 HIS A CA 1
ATOM 1571 C C . HIS A 1 202 ? 7.263 -4.745 -0.289 1.00 97.88 202 HIS A C 1
ATOM 1573 O O . HIS A 1 202 ? 8.009 -3.925 -0.824 1.00 97.88 202 HIS A O 1
ATOM 1579 N N . VAL A 1 203 ? 6.751 -4.566 0.924 1.00 97.94 203 VAL A N 1
ATOM 1580 C CA . VAL A 1 203 ? 7.098 -3.439 1.790 1.00 97.94 203 VAL A CA 1
ATOM 1581 C C . VAL A 1 203 ? 7.745 -3.944 3.068 1.00 97.94 203 VAL A C 1
ATOM 1583 O O . VAL A 1 203 ? 7.374 -4.987 3.617 1.00 97.94 203 VAL A O 1
ATOM 1586 N N . VAL A 1 204 ? 8.704 -3.173 3.562 1.00 97.25 204 VAL A N 1
ATOM 1587 C CA . VAL A 1 204 ? 9.509 -3.520 4.725 1.00 97.25 204 VAL A CA 1
ATOM 1588 C C . VAL A 1 204 ? 9.487 -2.390 5.740 1.00 97.25 204 VAL A C 1
ATOM 1590 O O . VAL A 1 204 ? 9.837 -1.247 5.450 1.00 97.25 204 VAL A O 1
ATOM 1593 N N . ARG A 1 205 ? 9.113 -2.715 6.979 1.00 96.94 205 ARG A N 1
ATOM 1594 C CA . ARG A 1 205 ? 9.309 -1.842 8.136 1.00 96.94 205 ARG A CA 1
ATOM 1595 C C . ARG A 1 205 ? 10.507 -2.338 8.929 1.00 96.94 205 ARG A C 1
ATOM 1597 O O . ARG A 1 205 ? 10.404 -3.277 9.720 1.00 96.94 205 ARG A O 1
ATOM 1604 N N . LYS A 1 206 ? 11.650 -1.684 8.731 1.00 94.12 206 LYS A N 1
ATOM 1605 C CA . LYS A 1 206 ? 12.869 -1.937 9.511 1.00 94.12 206 LYS A CA 1
ATOM 1606 C C . LYS A 1 206 ? 12.648 -1.555 10.973 1.00 94.12 206 LYS A C 1
ATOM 1608 O O . LYS A 1 206 ? 11.927 -0.603 11.267 1.00 94.12 206 LYS A O 1
ATOM 1613 N N . ARG A 1 207 ? 13.331 -2.241 11.893 1.00 87.75 207 ARG A N 1
ATOM 1614 C CA . ARG A 1 207 ? 13.223 -2.020 13.348 1.00 87.75 207 ARG A CA 1
ATOM 1615 C C . ARG A 1 207 ? 13.291 -0.544 13.765 1.00 87.75 207 ARG A C 1
ATOM 1617 O O . ARG A 1 207 ? 12.507 -0.114 14.607 1.00 87.75 207 ARG A O 1
ATOM 1624 N N . SER A 1 208 ? 14.273 0.190 13.244 1.00 85.88 208 SER A N 1
ATOM 1625 C CA . SER A 1 208 ? 14.531 1.596 13.583 1.00 85.88 208 SER A CA 1
ATOM 1626 C C . SER A 1 208 ? 13.633 2.573 12.827 1.00 85.88 208 SER A C 1
ATOM 1628 O O . SER A 1 208 ? 13.605 3.752 13.171 1.00 85.88 208 SER A O 1
ATOM 1630 N N . SER A 1 209 ? 12.901 2.102 11.815 1.00 91.75 209 SER A N 1
ATOM 1631 C CA . SER A 1 209 ? 12.027 2.948 11.018 1.00 91.75 209 SER A CA 1
ATOM 1632 C C . SER A 1 209 ? 10.626 3.008 11.613 1.00 91.75 209 SER A C 1
ATOM 1634 O O . SER A 1 209 ? 10.011 1.993 11.965 1.00 91.75 209 SER A O 1
ATOM 1636 N N . LYS A 1 210 ? 10.091 4.227 11.667 1.00 91.44 210 LYS A N 1
ATOM 1637 C CA . LYS A 1 210 ? 8.678 4.465 11.968 1.00 91.44 210 LYS A CA 1
ATOM 1638 C C . LYS A 1 210 ? 7.768 4.092 10.797 1.00 91.44 210 LYS A C 1
ATOM 1640 O O . LYS A 1 210 ? 6.590 3.859 11.024 1.00 91.44 210 LYS A O 1
ATOM 1645 N N . ARG A 1 211 ? 8.299 4.022 9.572 1.00 95.25 211 ARG A N 1
ATOM 1646 C CA . ARG A 1 211 ? 7.539 3.853 8.328 1.00 95.25 211 ARG A CA 1
ATOM 1647 C C . ARG A 1 211 ? 8.053 2.657 7.528 1.00 95.25 211 ARG A C 1
ATOM 1649 O O . ARG A 1 211 ? 9.259 2.426 7.441 1.00 95.25 211 ARG A O 1
ATOM 1656 N N . ALA A 1 212 ? 7.126 1.895 6.969 1.00 96.94 212 ALA A N 1
ATOM 1657 C CA . ALA A 1 212 ? 7.399 0.875 5.978 1.00 96.94 212 ALA A CA 1
ATOM 1658 C C . ALA A 1 212 ? 7.693 1.535 4.631 1.00 96.94 212 ALA A C 1
ATOM 1660 O O . ALA A 1 212 ? 7.015 2.483 4.232 1.00 96.94 212 ALA A O 1
ATOM 1661 N N . GLU A 1 213 ? 8.690 1.017 3.935 1.00 96.25 213 GLU A N 1
ATOM 1662 C CA . GLU A 1 213 ? 9.084 1.474 2.607 1.00 96.25 213 GLU A CA 1
ATOM 1663 C C . GLU A 1 213 ? 8.868 0.342 1.610 1.00 96.25 213 GLU A C 1
ATOM 1665 O O . GLU A 1 213 ? 8.915 -0.832 1.984 1.00 96.25 213 GLU A O 1
ATOM 1670 N N . ILE A 1 214 ? 8.625 0.688 0.347 1.00 97.44 214 ILE A N 1
ATOM 1671 C CA . ILE A 1 214 ? 8.666 -0.293 -0.739 1.00 97.44 214 ILE A CA 1
ATOM 1672 C C . ILE A 1 214 ? 10.081 -0.862 -0.767 1.00 97.44 214 ILE A C 1
ATOM 1674 O O . ILE A 1 214 ? 11.046 -0.109 -0.780 1.00 97.44 214 ILE A O 1
ATOM 1678 N N . ASP A 1 215 ? 10.201 -2.180 -0.747 1.00 95.81 215 ASP A N 1
ATOM 1679 C CA . ASP A 1 215 ? 11.460 -2.870 -1.002 1.00 95.81 215 ASP A CA 1
ATOM 1680 C C . ASP A 1 215 ? 11.580 -3.142 -2.504 1.00 95.81 215 ASP A C 1
ATOM 1682 O O . ASP A 1 215 ? 12.526 -2.704 -3.158 1.00 95.81 215 ASP A O 1
ATOM 1686 N N . HIS A 1 216 ? 10.555 -3.775 -3.079 1.00 96.31 216 HIS A N 1
ATOM 1687 C CA . HIS A 1 216 ? 10.419 -3.963 -4.519 1.00 96.31 216 HIS A CA 1
ATOM 1688 C C . HIS A 1 216 ? 8.987 -4.338 -4.922 1.00 96.31 216 HIS A C 1
ATOM 1690 O O . HIS A 1 216 ? 8.148 -4.668 -4.085 1.00 96.31 216 HIS A O 1
ATOM 1696 N N . VAL A 1 217 ? 8.713 -4.325 -6.227 1.00 97.00 217 VAL A N 1
ATOM 1697 C CA . VAL A 1 217 ? 7.495 -4.868 -6.833 1.00 97.00 217 VAL A CA 1
ATOM 1698 C C . VAL A 1 217 ? 7.876 -5.913 -7.874 1.00 97.00 217 VAL A C 1
ATOM 1700 O O . VAL A 1 217 ? 8.519 -5.589 -8.876 1.00 97.00 217 VAL A O 1
ATOM 1703 N N . ASP A 1 218 ? 7.440 -7.148 -7.654 1.00 94.31 218 ASP A N 1
ATOM 1704 C CA . ASP A 1 218 ? 7.563 -8.233 -8.624 1.00 94.31 218 ASP A CA 1
ATOM 1705 C C . ASP A 1 218 ? 6.368 -8.208 -9.576 1.00 94.31 218 ASP A C 1
ATOM 1707 O O . ASP A 1 218 ? 5.216 -8.363 -9.164 1.00 94.31 218 ASP A O 1
ATOM 1711 N N . LEU A 1 219 ? 6.626 -7.980 -10.864 1.00 93.69 219 LEU A N 1
ATOM 1712 C CA . LEU A 1 219 ? 5.573 -7.873 -11.870 1.00 93.69 219 LEU A CA 1
ATOM 1713 C C . LEU A 1 219 ? 5.128 -9.261 -12.343 1.00 93.69 219 LEU A C 1
ATOM 1715 O O . LEU A 1 219 ? 5.946 -10.111 -12.696 1.00 93.69 219 LEU A O 1
ATOM 1719 N N . LYS A 1 220 ? 3.810 -9.493 -12.360 1.00 91.62 220 LYS A N 1
ATOM 1720 C CA . LYS A 1 220 ? 3.215 -10.775 -12.762 1.00 91.62 220 LYS A CA 1
ATOM 1721 C C . LYS A 1 220 ? 3.349 -10.996 -14.273 1.00 91.62 220 LYS A C 1
ATOM 1723 O O . LYS A 1 220 ? 3.388 -10.050 -15.065 1.00 91.62 220 LYS A O 1
ATOM 1728 N N . ALA A 1 221 ? 3.353 -12.266 -14.678 1.00 80.81 221 ALA A N 1
ATOM 1729 C CA . ALA A 1 221 ? 3.261 -12.651 -16.084 1.00 80.81 221 ALA A CA 1
ATOM 1730 C C . ALA A 1 221 ? 2.012 -12.023 -16.733 1.00 80.81 221 ALA A C 1
ATOM 1732 O O . ALA A 1 221 ? 0.932 -12.034 -16.145 1.00 80.81 221 ALA A O 1
ATOM 1733 N N . GLY A 1 222 ? 2.174 -11.450 -17.929 1.00 75.06 222 GLY A N 1
ATOM 1734 C CA . GLY A 1 222 ? 1.125 -10.687 -18.618 1.00 75.06 222 GLY A CA 1
ATOM 1735 C C . GLY A 1 222 ? 1.160 -9.174 -18.365 1.00 75.06 222 GLY A C 1
ATOM 1736 O O . GLY A 1 222 ? 0.511 -8.433 -19.098 1.00 75.06 222 GLY A O 1
ATOM 1737 N N . SER A 1 223 ? 1.954 -8.695 -17.399 1.00 81.69 223 SER A N 1
ATOM 1738 C CA . SER A 1 223 ? 2.326 -7.277 -17.318 1.00 81.69 223 SER A CA 1
ATOM 1739 C C . SER A 1 223 ? 3.208 -6.886 -18.511 1.00 81.69 223 SER A C 1
ATOM 1741 O O . SER A 1 223 ? 4.037 -7.675 -18.968 1.00 81.69 223 SER A O 1
ATOM 1743 N N . CYS A 1 224 ? 3.085 -5.644 -18.983 1.00 78.12 224 CYS A N 1
ATOM 1744 C CA . CYS A 1 224 ? 3.934 -5.060 -20.033 1.00 78.12 224 CYS A CA 1
ATOM 1745 C C . CYS A 1 224 ? 5.444 -5.111 -19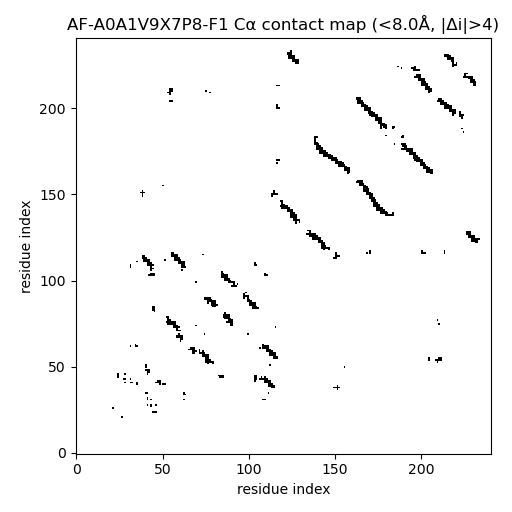.718 1.00 78.12 224 CYS A C 1
ATOM 1747 O O . CYS A 1 224 ? 6.274 -5.080 -20.621 1.00 78.12 224 CYS A O 1
ATOM 1749 N N . LEU A 1 225 ? 5.782 -5.194 -18.432 1.00 85.75 225 LEU A N 1
ATOM 1750 C CA . LEU A 1 225 ? 7.135 -5.273 -17.895 1.00 85.75 225 LEU A CA 1
ATOM 1751 C C . LEU A 1 225 ? 7.376 -6.629 -17.206 1.00 85.75 225 LEU A C 1
ATOM 1753 O O . LEU A 1 225 ? 8.141 -6.725 -16.249 1.00 85.75 225 LEU A O 1
ATOM 1757 N N . ALA A 1 226 ? 6.722 -7.698 -17.670 1.00 84.19 226 ALA A N 1
ATOM 1758 C CA . ALA A 1 226 ? 7.047 -9.051 -17.228 1.00 84.19 226 ALA A CA 1
ATOM 1759 C C . ALA A 1 226 ? 8.542 -9.350 -17.467 1.00 84.19 226 ALA A C 1
ATOM 1761 O O . ALA A 1 226 ? 9.080 -9.054 -18.533 1.00 84.19 226 ALA A O 1
ATOM 1762 N N . GLY A 1 227 ? 9.217 -9.921 -16.465 1.00 82.62 227 GLY A N 1
ATOM 1763 C CA . GLY A 1 227 ? 10.676 -10.117 -16.478 1.00 82.62 227 GLY A CA 1
ATOM 1764 C C . GLY A 1 227 ? 11.480 -8.950 -15.888 1.00 82.62 227 GLY A C 1
ATOM 1765 O O . GLY A 1 227 ? 12.701 -9.054 -15.759 1.00 82.62 227 GLY A O 1
ATOM 1766 N N . PHE A 1 228 ? 10.807 -7.873 -15.479 1.00 89.25 228 PHE A N 1
ATOM 1767 C CA . PHE A 1 228 ? 11.390 -6.773 -14.719 1.00 89.25 228 PHE A CA 1
ATOM 1768 C C . PHE A 1 228 ? 10.819 -6.721 -13.299 1.00 89.25 228 PHE A C 1
ATOM 1770 O O . PHE A 1 228 ? 9.712 -7.186 -13.018 1.00 89.25 228 PHE A O 1
ATOM 1777 N N . ARG A 1 229 ? 11.589 -6.099 -12.414 1.00 93.12 229 ARG A N 1
ATOM 1778 C CA . ARG A 1 229 ? 11.220 -5.732 -11.052 1.00 93.12 229 ARG A CA 1
ATOM 1779 C C . ARG A 1 229 ? 11.274 -4.218 -10.924 1.00 93.12 229 ARG A C 1
ATOM 1781 O O . ARG A 1 229 ? 12.131 -3.567 -11.519 1.00 93.12 229 ARG A O 1
ATOM 1788 N N . LEU A 1 230 ? 10.375 -3.661 -10.126 1.00 95.38 230 LEU A N 1
ATOM 1789 C CA . LEU A 1 230 ? 10.426 -2.250 -9.763 1.00 95.38 230 LEU A CA 1
ATOM 1790 C C . LEU A 1 230 ? 11.049 -2.109 -8.381 1.00 95.38 230 LEU A C 1
ATOM 1792 O O . LEU A 1 230 ? 10.711 -2.879 -7.487 1.00 95.38 230 LEU A O 1
ATOM 1796 N N . VAL A 1 231 ? 11.927 -1.135 -8.186 1.00 95.31 231 VAL A N 1
ATOM 1797 C CA . VAL A 1 231 ? 12.556 -0.866 -6.883 1.00 95.31 231 VAL A CA 1
ATOM 1798 C C . VAL A 1 231 ? 12.523 0.631 -6.580 1.00 95.31 231 VAL A C 1
ATOM 1800 O O . VAL A 1 231 ? 12.408 1.437 -7.510 1.00 95.31 231 VAL A O 1
ATOM 1803 N N . PRO A 1 232 ? 12.622 1.044 -5.306 1.00 94.44 232 PRO A N 1
ATOM 1804 C CA . PRO A 1 232 ? 12.783 2.448 -4.965 1.00 94.44 232 PRO A CA 1
ATOM 1805 C C . PRO A 1 232 ? 13.963 3.073 -5.713 1.00 94.44 232 PRO A C 1
ATOM 1807 O O . PRO A 1 232 ? 14.989 2.413 -5.894 1.00 94.44 232 PRO A O 1
ATOM 1810 N N . PRO A 1 233 ? 13.866 4.348 -6.118 1.00 90.06 233 PRO A N 1
ATOM 1811 C CA . PRO A 1 233 ? 14.959 5.038 -6.769 1.00 90.06 233 PRO A CA 1
ATOM 1812 C C . PRO A 1 233 ? 16.200 4.966 -5.890 1.00 90.06 233 PRO A C 1
ATOM 1814 O O . PRO A 1 233 ? 16.133 5.314 -4.708 1.00 90.06 233 PRO A O 1
ATOM 1817 N N . SER A 1 234 ? 17.336 4.553 -6.451 1.00 76.31 234 SER A N 1
ATOM 1818 C CA . SER A 1 234 ? 18.594 4.638 -5.709 1.00 76.31 234 SER A CA 1
ATOM 1819 C C . SER A 1 234 ? 18.793 6.100 -5.314 1.00 76.31 234 SER A C 1
ATOM 1821 O O . SER A 1 234 ? 18.773 6.980 -6.184 1.00 76.31 234 SER A O 1
ATOM 1823 N N . SER A 1 235 ? 18.944 6.386 -4.021 1.00 53.41 235 SER A N 1
ATOM 1824 C CA . SER A 1 235 ? 19.286 7.724 -3.555 1.00 53.41 235 SER A CA 1
ATOM 1825 C C . SER A 1 235 ? 20.608 8.101 -4.214 1.00 53.41 235 SER A C 1
ATOM 1827 O O . SER A 1 235 ? 21.672 7.607 -3.849 1.00 53.41 235 SER A O 1
ATOM 1829 N N . ARG A 1 236 ? 20.553 8.956 -5.242 1.00 41.84 236 ARG A N 1
ATOM 1830 C CA . ARG A 1 236 ? 21.759 9.610 -5.736 1.00 41.84 236 ARG A CA 1
ATOM 1831 C C . ARG A 1 236 ? 22.300 10.376 -4.540 1.00 41.84 236 ARG A C 1
ATOM 1833 O O . ARG A 1 236 ? 21.638 11.296 -4.065 1.00 41.84 236 ARG A O 1
ATOM 1840 N N . HIS A 1 237 ? 23.461 9.970 -4.035 1.00 34.34 237 HIS A N 1
ATOM 1841 C CA . HIS A 1 237 ? 24.242 10.816 -3.152 1.00 34.34 237 HIS A CA 1
ATOM 1842 C C . HIS A 1 237 ? 24.310 12.192 -3.815 1.00 34.34 237 HIS A C 1
ATOM 1844 O O . HIS A 1 237 ? 24.848 12.331 -4.915 1.00 34.34 237 HIS A O 1
ATOM 1850 N N . HIS A 1 238 ? 23.701 13.193 -3.183 1.00 31.22 238 HIS A N 1
ATOM 1851 C CA . HIS A 1 238 ? 24.016 14.574 -3.489 1.00 31.22 238 HIS A CA 1
ATOM 1852 C C . HIS A 1 238 ? 25.501 14.733 -3.166 1.00 31.22 238 HIS A C 1
ATOM 1854 O O . HIS A 1 238 ? 25.884 14.879 -2.008 1.00 31.22 238 HIS A O 1
ATOM 1860 N N . HIS A 1 239 ? 26.349 14.634 -4.190 1.00 29.44 239 HIS A N 1
ATOM 1861 C CA . HIS A 1 239 ? 27.669 15.231 -4.139 1.00 29.44 239 HIS A CA 1
ATOM 1862 C C . HIS A 1 239 ? 27.432 16.731 -3.989 1.00 29.44 239 HIS A C 1
ATOM 1864 O O . HIS A 1 239 ? 27.106 17.419 -4.955 1.00 29.44 239 HIS A O 1
ATOM 1870 N N . HIS A 1 240 ? 27.510 17.212 -2.751 1.00 32.12 240 HIS A N 1
ATOM 1871 C CA . HIS A 1 240 ? 27.824 18.606 -2.505 1.00 32.12 240 HIS A CA 1
ATOM 1872 C C . HIS A 1 240 ? 29.219 18.841 -3.090 1.00 32.12 240 HIS A C 1
ATOM 1874 O O . HIS A 1 240 ? 30.198 18.263 -2.613 1.00 32.12 240 HIS A O 1
ATOM 1880 N N . LEU A 1 241 ? 29.252 19.586 -4.196 1.00 34.47 241 LEU A N 1
ATOM 1881 C CA . LEU A 1 241 ? 30.420 20.351 -4.621 1.00 34.47 241 LEU A CA 1
ATOM 1882 C C . LEU A 1 241 ? 30.642 21.504 -3.639 1.00 34.47 241 LEU A C 1
ATOM 1884 O O . LEU A 1 241 ? 29.622 22.037 -3.139 1.00 34.47 241 LEU A O 1
#

Nearest PDB structures (foldseek):
  7of7-assembly1_d  TM=6.471E-01  e=6.893E-02  Homo sapiens
  6zm5-assembly1_d  TM=5.383E-01  e=1.051E-01  Homo sapiens
  7oi6-assembly1_d  TM=6.410E-01  e=4.367E-01  Homo sapiens
  8abt-assembly2_B  TM=4.448E-01  e=2.577E-01  Novosphingobium aromaticivorans DSM 12444
  4ce4-assembly1_i  TM=4.740E-01  e=1.913E+00  Sus scrofa domesticus